Protein AF-A0A936WKY7-F1 (afdb_monomer)

pLDDT: mean 83.03, std 18.51, range [41.06, 98.44]

Sequence (224 aa):
MTEVVVAMAIMAVIVTGFIGGFNLLSKLITATRNKSLATRSARNGLAEFQGMPYHRVYASAIPIAVPHVSPTAYHDPAHYPPIVEHYNNVTFTRYTFVDKLLKNGATDLFQPVAANAPDTGLKRVAQTVVWQDPSGDWRNVGLKGLISNPNRQTNSVQFTGNVVSFLGPPWPIPSWKSSKTPPGRPGATGRGLTQFPRYREPTLFAPVSTGFSPRSSPTKPSIF

Structure (mmCIF, N/CA/C/O backbone):
data_AF-A0A936WKY7-F1
#
_entry.id   AF-A0A936WKY7-F1
#
loop_
_atom_site.group_PDB
_atom_site.id
_atom_site.type_symbol
_atom_site.label_atom_id
_atom_site.label_alt_id
_atom_site.label_comp_id
_atom_site.label_asym_id
_atom_site.label_entity_id
_atom_site.label_seq_id
_atom_site.pdbx_PDB_ins_code
_atom_site.Cartn_x
_atom_site.Cartn_y
_atom_site.Cartn_z
_atom_site.occupancy
_atom_site.B_iso_or_equiv
_atom_site.auth_seq_id
_atom_site.auth_comp_id
_atom_site.auth_asym_id
_atom_site.auth_atom_id
_atom_site.pdbx_PDB_model_num
ATOM 1 N N . MET A 1 1 ? 35.226 10.580 -50.121 1.00 85.06 1 MET A N 1
ATOM 2 C CA . MET A 1 1 ? 34.810 9.294 -49.501 1.00 85.06 1 MET A CA 1
ATOM 3 C C . MET A 1 1 ? 34.804 9.364 -47.974 1.00 85.06 1 MET A C 1
ATOM 5 O O . MET A 1 1 ? 33.857 8.881 -47.372 1.00 85.06 1 MET A O 1
ATOM 9 N N . THR A 1 2 ? 35.806 9.981 -47.337 1.00 96.06 2 THR A N 1
ATOM 10 C CA . THR A 1 2 ? 35.916 10.103 -45.868 1.00 96.06 2 THR A CA 1
ATOM 11 C C . THR A 1 2 ? 34.751 10.851 -45.208 1.00 96.06 2 THR A C 1
ATOM 13 O O . THR A 1 2 ? 34.256 10.407 -44.180 1.00 96.06 2 THR A O 1
ATOM 16 N N . GLU A 1 3 ? 34.254 11.930 -45.811 1.00 94.25 3 GLU A N 1
ATOM 17 C CA . GLU A 1 3 ? 33.169 12.757 -45.248 1.00 94.25 3 GLU A CA 1
ATOM 18 C C . GLU A 1 3 ? 31.856 11.983 -45.063 1.00 94.25 3 GLU A C 1
ATOM 20 O O . GLU A 1 3 ? 31.195 12.115 -44.035 1.00 94.25 3 GLU A O 1
ATOM 25 N N . VAL A 1 4 ? 31.508 11.112 -46.018 1.00 96.31 4 VAL A N 1
ATOM 26 C CA . VAL A 1 4 ? 30.295 10.280 -45.944 1.00 96.31 4 VAL A CA 1
ATOM 27 C C . VAL A 1 4 ? 30.420 9.236 -44.833 1.00 96.31 4 VAL A C 1
ATOM 29 O O . VAL A 1 4 ? 29.463 8.998 -44.099 1.00 96.31 4 VAL A O 1
ATOM 32 N N . VAL A 1 5 ? 31.614 8.662 -44.654 1.00 97.75 5 VAL A N 1
ATOM 33 C CA . VAL A 1 5 ? 31.887 7.696 -43.577 1.00 97.75 5 VAL A CA 1
ATOM 34 C C . VAL A 1 5 ? 31.779 8.368 -42.205 1.00 97.75 5 VAL A C 1
ATOM 36 O O . VAL A 1 5 ? 31.168 7.809 -41.294 1.00 97.75 5 VAL A O 1
ATOM 39 N N . VAL A 1 6 ? 32.299 9.592 -42.064 1.00 97.31 6 VAL A N 1
ATOM 40 C CA . VAL A 1 6 ? 32.184 10.370 -40.819 1.00 97.31 6 VAL A CA 1
ATOM 41 C C . VAL A 1 6 ? 30.724 10.740 -40.532 1.00 97.31 6 VAL A C 1
ATOM 43 O O . VAL A 1 6 ? 30.262 10.568 -39.403 1.00 97.31 6 VAL A O 1
ATOM 46 N N . ALA A 1 7 ? 29.962 11.174 -41.540 1.00 97.44 7 ALA A N 1
ATOM 47 C CA . ALA A 1 7 ? 28.547 11.509 -41.377 1.00 97.44 7 ALA A CA 1
ATOM 48 C C . ALA A 1 7 ? 27.700 10.298 -40.942 1.00 97.44 7 ALA A C 1
ATOM 50 O O . ALA A 1 7 ? 26.877 10.409 -40.030 1.00 97.44 7 ALA A O 1
ATOM 51 N N . MET A 1 8 ? 27.936 9.124 -41.540 1.00 97.44 8 MET A N 1
ATOM 52 C CA . MET A 1 8 ? 27.262 7.882 -41.147 1.00 97.44 8 MET A CA 1
ATOM 53 C C . MET A 1 8 ? 27.579 7.483 -39.701 1.00 97.44 8 MET A C 1
ATOM 55 O O . MET A 1 8 ? 26.671 7.085 -38.969 1.00 97.44 8 MET A O 1
ATOM 59 N N . ALA A 1 9 ? 28.833 7.635 -39.262 1.00 97.69 9 ALA A N 1
ATOM 60 C CA . ALA A 1 9 ? 29.229 7.334 -37.888 1.00 97.69 9 ALA A CA 1
ATOM 61 C C . ALA A 1 9 ? 28.502 8.230 -36.871 1.00 97.69 9 ALA A C 1
ATOM 63 O O . ALA A 1 9 ? 27.974 7.735 -35.875 1.00 97.69 9 ALA A O 1
ATOM 64 N N . ILE A 1 10 ? 28.404 9.535 -37.146 1.00 97.88 10 ILE A N 1
ATOM 65 C CA . ILE A 1 10 ? 27.695 10.485 -36.274 1.00 97.88 10 ILE A CA 1
ATOM 66 C C . ILE A 1 10 ? 26.203 10.134 -36.192 1.00 97.88 10 ILE A C 1
ATOM 68 O O . ILE A 1 10 ? 25.647 10.054 -35.095 1.00 97.88 10 ILE A O 1
ATOM 72 N N . MET A 1 11 ? 25.559 9.858 -37.330 1.00 98.00 11 MET A N 1
ATOM 73 C CA . MET A 1 11 ? 24.144 9.473 -37.358 1.00 98.00 11 MET A CA 1
ATOM 74 C C . MET A 1 11 ? 23.875 8.183 -36.572 1.00 98.00 11 MET A C 1
ATOM 76 O O . MET A 1 11 ? 22.885 8.109 -35.843 1.00 98.00 11 MET A O 1
ATOM 80 N N . ALA A 1 12 ? 24.763 7.188 -36.656 1.00 98.06 12 ALA A N 1
ATOM 81 C CA . ALA A 1 12 ? 24.625 5.940 -35.907 1.00 98.06 12 ALA A CA 1
ATOM 82 C C . ALA A 1 12 ? 24.676 6.161 -34.384 1.00 98.06 12 ALA A C 1
ATOM 84 O O . ALA A 1 12 ? 23.860 5.595 -33.647 1.00 98.06 12 ALA A O 1
ATOM 85 N N . VAL A 1 13 ? 25.580 7.025 -33.905 1.00 97.62 13 VAL A N 1
ATOM 86 C CA . VAL A 1 13 ? 25.660 7.389 -32.479 1.00 97.62 13 VAL A CA 1
ATOM 87 C C . VAL A 1 13 ? 24.379 8.092 -32.028 1.00 97.62 13 VAL A C 1
ATOM 89 O O . VAL A 1 13 ? 23.827 7.751 -30.980 1.00 97.62 13 VAL A O 1
ATOM 92 N N . ILE A 1 14 ? 23.859 9.015 -32.842 1.00 98.25 14 ILE A N 1
ATOM 93 C CA . ILE A 1 14 ? 22.626 9.750 -32.540 1.00 98.25 14 ILE A CA 1
ATOM 94 C C . ILE A 1 14 ? 21.433 8.791 -32.425 1.00 98.25 14 ILE A C 1
ATOM 96 O O . ILE A 1 14 ? 20.735 8.801 -31.409 1.00 98.25 14 ILE A O 1
ATOM 100 N N . VAL A 1 15 ? 21.214 7.925 -33.420 1.00 98.12 15 VAL A N 1
ATOM 101 C CA . VAL A 1 15 ? 20.091 6.968 -33.425 1.00 98.12 15 VAL A CA 1
ATOM 102 C C . VAL A 1 15 ? 20.173 6.011 -32.234 1.00 98.12 15 VAL A C 1
ATOM 104 O O . VAL A 1 15 ? 19.166 5.758 -31.573 1.00 98.12 15 VAL A O 1
ATOM 107 N N . THR A 1 16 ? 21.375 5.537 -31.901 1.00 97.62 16 THR A N 1
ATOM 108 C CA . THR A 1 16 ? 21.589 4.667 -30.734 1.00 97.62 16 THR A CA 1
ATOM 109 C C . THR A 1 16 ? 21.222 5.380 -29.430 1.00 97.62 16 THR A C 1
ATOM 111 O O . THR A 1 16 ? 20.526 4.810 -28.584 1.00 97.62 16 THR A O 1
ATOM 114 N N . GLY A 1 17 ? 21.616 6.650 -29.286 1.00 97.38 17 GLY A N 1
ATOM 115 C CA . GLY A 1 17 ? 21.233 7.485 -28.146 1.00 97.38 17 GLY A CA 1
ATOM 116 C C . GLY A 1 17 ? 19.716 7.652 -28.017 1.00 97.38 17 GLY A C 1
ATOM 117 O O . GLY A 1 17 ? 19.167 7.495 -26.924 1.00 97.38 17 GLY A O 1
ATOM 118 N N . PHE A 1 18 ? 19.018 7.889 -29.133 1.00 97.94 18 PHE A N 1
ATOM 119 C CA . PHE A 1 18 ? 17.557 8.016 -29.150 1.00 97.94 18 PHE A CA 1
ATOM 120 C C . PHE A 1 18 ? 16.837 6.732 -28.724 1.00 97.94 18 PHE A C 1
ATOM 122 O O . PHE A 1 18 ? 15.907 6.798 -27.917 1.00 97.94 18 PHE A O 1
ATOM 129 N N . ILE A 1 19 ? 17.281 5.565 -29.202 1.00 97.50 19 ILE A N 1
ATOM 130 C CA . ILE A 1 19 ? 16.701 4.269 -28.809 1.00 97.50 19 ILE A CA 1
ATOM 131 C C . ILE A 1 19 ? 16.874 4.042 -27.300 1.00 97.50 19 ILE A C 1
ATOM 133 O O . ILE A 1 19 ? 15.928 3.648 -26.611 1.00 97.50 19 ILE A O 1
ATOM 137 N N . GLY A 1 20 ? 18.059 4.347 -26.760 1.00 95.38 20 GLY A N 1
ATOM 138 C CA . GLY A 1 20 ? 18.321 4.277 -25.321 1.00 95.38 20 GLY A CA 1
ATOM 139 C C . GLY A 1 20 ? 17.393 5.186 -24.507 1.00 95.38 20 GLY A C 1
ATOM 140 O O . GLY A 1 20 ? 16.782 4.740 -23.532 1.00 95.38 20 GLY A O 1
ATOM 141 N N . GLY A 1 21 ? 17.226 6.438 -24.943 1.00 96.50 21 GLY A N 1
ATOM 142 C CA . GLY A 1 21 ? 16.333 7.406 -24.302 1.00 96.50 21 GLY A CA 1
ATOM 143 C C . GLY A 1 21 ? 14.866 6.964 -24.299 1.00 96.50 21 GLY A C 1
ATOM 144 O O . GLY A 1 21 ? 14.196 7.042 -23.266 1.00 96.50 21 GLY A O 1
ATOM 145 N N . PHE A 1 22 ? 14.374 6.429 -25.419 1.00 96.19 22 PHE A N 1
ATOM 146 C CA . PHE A 1 22 ? 12.987 5.973 -25.539 1.00 96.19 22 PHE A CA 1
ATOM 147 C C . PHE A 1 22 ? 12.669 4.792 -24.609 1.00 96.19 22 PHE A C 1
ATOM 149 O O . PHE A 1 22 ? 11.597 4.742 -23.994 1.00 96.19 22 PHE A O 1
ATOM 156 N N . ASN A 1 23 ? 13.618 3.869 -24.437 1.00 93.75 23 ASN A N 1
ATOM 157 C CA . ASN A 1 23 ? 13.471 2.737 -23.521 1.00 93.75 23 ASN A CA 1
ATOM 158 C C . ASN A 1 23 ? 13.368 3.188 -22.056 1.00 93.75 23 ASN A C 1
ATOM 160 O O . ASN A 1 23 ? 12.551 2.654 -21.301 1.00 93.75 23 ASN A O 1
ATOM 164 N N . LEU A 1 24 ? 14.156 4.189 -21.646 1.00 93.25 24 LEU A N 1
ATOM 165 C CA . LEU A 1 24 ? 14.071 4.766 -20.299 1.00 93.25 24 LEU A CA 1
ATOM 166 C C . LEU A 1 24 ? 12.733 5.475 -20.075 1.00 93.25 24 LEU A C 1
ATOM 168 O O . LEU A 1 24 ? 12.078 5.238 -19.058 1.00 93.25 24 LEU A O 1
ATOM 172 N N . LEU A 1 25 ? 12.291 6.286 -21.039 1.00 94.88 25 LEU A N 1
ATOM 173 C CA . LEU A 1 25 ? 11.013 6.993 -20.952 1.00 94.88 25 LEU A CA 1
ATOM 174 C C . LEU A 1 25 ? 9.836 6.016 -20.835 1.00 94.88 25 LEU A C 1
ATOM 176 O O . LEU A 1 25 ? 8.967 6.183 -19.980 1.00 94.88 25 LEU A O 1
ATOM 180 N N . SER A 1 26 ? 9.847 4.953 -21.639 1.00 93.00 26 SER A N 1
ATOM 181 C CA . SER A 1 26 ? 8.817 3.911 -21.607 1.00 93.00 26 SER A CA 1
ATOM 182 C C . SER A 1 26 ? 8.734 3.240 -20.231 1.00 93.00 26 SER A C 1
ATOM 184 O O . SER A 1 26 ? 7.646 3.111 -19.663 1.00 93.00 26 SER A O 1
ATOM 186 N N . LYS A 1 27 ? 9.883 2.896 -19.631 1.00 91.69 27 LYS A N 1
ATOM 187 C CA . LYS A 1 27 ? 9.939 2.349 -18.264 1.00 91.69 27 LYS A CA 1
ATOM 188 C C . LYS A 1 27 ? 9.340 3.320 -17.239 1.00 91.69 27 LYS A C 1
ATOM 190 O O . LYS A 1 27 ? 8.508 2.908 -16.433 1.00 91.69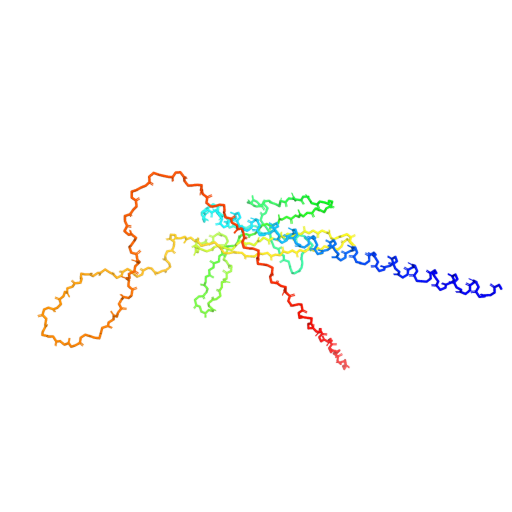 27 LYS A O 1
ATOM 195 N N . LEU A 1 28 ? 9.675 4.609 -17.305 1.00 92.44 28 LEU A N 1
ATOM 196 C CA . LEU A 1 28 ? 9.155 5.624 -16.376 1.00 92.44 28 LEU A CA 1
ATOM 197 C C . LEU A 1 28 ? 7.633 5.814 -16.475 1.00 92.44 28 LEU A C 1
ATOM 199 O O . LEU A 1 28 ? 6.954 5.950 -15.449 1.00 92.44 28 LEU A O 1
ATOM 203 N N . ILE A 1 29 ? 7.082 5.784 -17.692 1.00 94.12 29 ILE A N 1
ATOM 204 C CA . ILE A 1 29 ? 5.634 5.896 -17.917 1.00 94.12 29 ILE A CA 1
ATOM 205 C C . ILE A 1 29 ? 4.912 4.693 -17.298 1.00 94.12 29 ILE A C 1
ATOM 207 O O . ILE A 1 29 ? 3.934 4.869 -16.566 1.00 94.12 29 ILE A O 1
ATOM 211 N N . THR A 1 30 ? 5.411 3.475 -17.534 1.00 93.44 30 THR A N 1
ATOM 212 C CA . THR A 1 30 ? 4.809 2.258 -16.959 1.00 93.44 30 THR A CA 1
ATOM 213 C C . THR A 1 30 ? 4.882 2.241 -15.432 1.00 93.44 30 THR A C 1
ATOM 215 O O . THR A 1 30 ? 3.871 1.969 -14.785 1.00 93.44 30 THR A O 1
ATOM 218 N N . ALA A 1 31 ? 6.014 2.639 -14.843 1.00 93.00 31 ALA A N 1
ATOM 219 C CA . ALA A 1 31 ? 6.176 2.725 -13.392 1.00 93.00 31 ALA A CA 1
ATOM 220 C C . ALA A 1 31 ? 5.179 3.713 -12.756 1.00 93.00 31 ALA A C 1
ATOM 222 O O . ALA A 1 31 ? 4.509 3.398 -11.769 1.00 93.00 31 ALA A O 1
ATOM 223 N N . THR A 1 32 ? 5.016 4.895 -13.358 1.00 95.31 32 THR A N 1
ATOM 224 C CA . THR A 1 32 ? 4.059 5.911 -12.884 1.00 95.31 32 THR A CA 1
ATOM 225 C C . THR A 1 32 ? 2.616 5.415 -12.976 1.00 95.31 32 THR A C 1
ATOM 227 O O . THR A 1 32 ? 1.835 5.580 -12.033 1.00 95.31 32 THR A O 1
ATOM 230 N N . ARG A 1 33 ? 2.262 4.759 -14.088 1.00 95.81 33 ARG A N 1
ATOM 231 C CA . ARG A 1 33 ? 0.936 4.161 -14.284 1.00 95.81 33 ARG A CA 1
ATOM 232 C C . ARG A 1 33 ? 0.651 3.079 -13.242 1.00 95.81 33 ARG A C 1
ATOM 234 O O . ARG A 1 33 ? -0.404 3.126 -12.612 1.00 95.81 33 ARG A O 1
ATOM 241 N N . ASN A 1 34 ? 1.585 2.153 -13.025 1.00 96.38 34 ASN A N 1
ATOM 242 C CA . ASN A 1 34 ? 1.438 1.060 -12.060 1.00 96.38 34 ASN A CA 1
ATOM 243 C C . ASN A 1 34 ? 1.243 1.590 -10.639 1.00 96.38 34 ASN A C 1
ATOM 245 O O . ASN A 1 34 ? 0.329 1.161 -9.940 1.00 96.38 34 ASN A O 1
ATOM 249 N N . LYS A 1 35 ? 2.023 2.601 -10.237 1.00 96.25 35 LYS A N 1
ATOM 250 C CA . LYS A 1 35 ? 1.865 3.259 -8.934 1.00 96.25 35 LYS A CA 1
ATOM 251 C C . LYS A 1 35 ? 0.490 3.915 -8.769 1.00 96.25 35 LYS A C 1
ATOM 253 O O . LYS A 1 35 ? -0.107 3.828 -7.693 1.00 96.25 35 LYS A O 1
ATOM 258 N N . SER A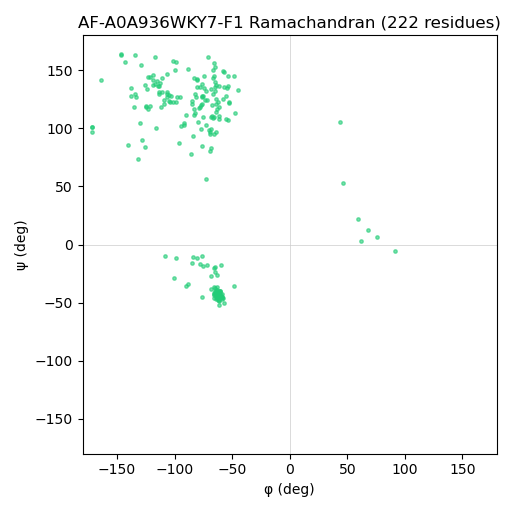 1 36 ? -0.023 4.562 -9.818 1.00 97.25 36 SER A N 1
ATOM 259 C CA . SER A 1 36 ? -1.365 5.160 -9.813 1.00 97.25 36 SER A CA 1
ATOM 260 C C . SER A 1 36 ? -2.458 4.096 -9.650 1.00 97.25 36 SER A C 1
ATOM 262 O O . SER A 1 36 ? -3.339 4.240 -8.798 1.00 97.25 36 SER A O 1
ATOM 264 N N . LEU A 1 37 ? -2.354 2.983 -10.387 1.00 97.25 37 LEU A N 1
ATOM 265 C CA . LEU A 1 37 ? -3.272 1.844 -10.278 1.00 97.25 37 LEU A CA 1
ATOM 266 C C . LEU A 1 37 ? -3.229 1.206 -8.884 1.00 97.25 37 LEU A C 1
ATOM 268 O O . LEU A 1 37 ? -4.278 1.046 -8.263 1.00 97.25 37 LEU A O 1
ATOM 272 N N . ALA A 1 38 ? -2.035 0.935 -8.352 1.00 97.44 38 ALA A N 1
ATOM 273 C CA . ALA A 1 38 ? -1.862 0.386 -7.009 1.00 97.44 38 ALA A CA 1
ATOM 27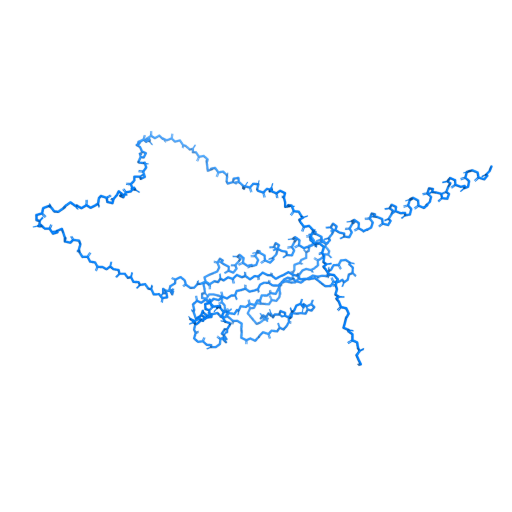4 C C . ALA A 1 38 ? -2.464 1.302 -5.933 1.00 97.44 38 ALA A C 1
ATOM 276 O O . ALA A 1 38 ? -3.162 0.844 -5.030 1.00 97.44 38 ALA A O 1
ATOM 277 N N . THR A 1 39 ? -2.246 2.617 -6.050 1.00 97.81 39 THR A N 1
ATOM 278 C CA . THR A 1 39 ? -2.798 3.603 -5.109 1.00 97.81 39 THR A CA 1
ATOM 279 C C . THR A 1 39 ? -4.322 3.641 -5.178 1.00 97.81 39 THR A C 1
ATOM 281 O O . THR A 1 39 ? -4.983 3.708 -4.142 1.00 97.81 39 THR A O 1
ATOM 284 N N . ARG A 1 40 ? -4.901 3.577 -6.383 1.00 97.50 40 ARG A N 1
ATOM 285 C CA . ARG A 1 40 ? -6.355 3.512 -6.562 1.00 97.50 40 ARG A CA 1
ATOM 286 C C . ARG A 1 40 ? -6.929 2.229 -5.964 1.00 97.50 40 ARG A C 1
ATOM 288 O O . ARG A 1 40 ? -7.907 2.307 -5.231 1.00 97.50 40 ARG A O 1
ATOM 295 N N . SER A 1 41 ? -6.296 1.086 -6.215 1.00 97.31 41 SER A N 1
ATOM 296 C CA . SER A 1 41 ? -6.679 -0.205 -5.631 1.00 97.31 41 SER A CA 1
ATOM 297 C C . SER A 1 41 ? -6.662 -0.158 -4.096 1.00 97.31 41 SER A C 1
ATOM 299 O O . SER A 1 41 ? -7.644 -0.526 -3.451 1.00 97.31 41 SER A O 1
ATOM 301 N N . ALA A 1 42 ? -5.604 0.403 -3.499 1.00 97.88 42 ALA A N 1
ATOM 302 C CA . ALA A 1 42 ? -5.507 0.578 -2.050 1.00 97.88 42 ALA A CA 1
ATOM 303 C C . ALA A 1 42 ? -6.601 1.509 -1.490 1.00 97.88 42 ALA A C 1
ATOM 305 O O . ALA A 1 42 ? -7.179 1.220 -0.443 1.00 97.88 42 ALA A O 1
ATOM 306 N N . ARG A 1 43 ? -6.907 2.619 -2.182 1.00 97.81 43 ARG A N 1
ATOM 307 C CA . ARG A 1 43 ? -7.976 3.555 -1.784 1.00 97.81 43 ARG A CA 1
ATOM 308 C C . ARG A 1 43 ? -9.357 2.922 -1.872 1.00 97.81 43 ARG A C 1
ATOM 310 O O . ARG A 1 43 ? -10.145 3.112 -0.956 1.00 97.81 43 ARG A O 1
ATOM 317 N N . ASN A 1 44 ? -9.632 2.176 -2.939 1.00 97.25 44 ASN A N 1
ATOM 318 C CA . ASN A 1 44 ? -10.903 1.480 -3.115 1.00 97.25 44 ASN A CA 1
ATOM 319 C C . ASN A 1 44 ? -11.119 0.461 -1.995 1.00 97.25 44 ASN A C 1
ATOM 321 O O . ASN A 1 44 ? -12.168 0.485 -1.3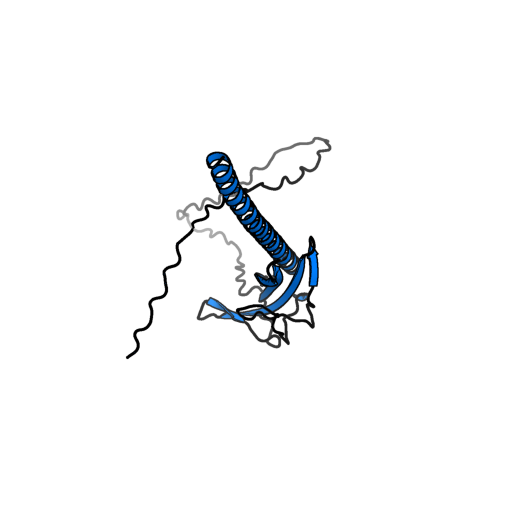62 1.00 97.25 44 ASN A O 1
ATOM 325 N N . GLY A 1 45 ? -10.102 -0.356 -1.694 1.00 96.38 45 GLY A N 1
ATOM 326 C CA . GLY A 1 45 ? -10.164 -1.286 -0.567 1.00 96.38 45 GLY A CA 1
ATOM 327 C C . GLY A 1 45 ? -10.401 -0.554 0.755 1.00 96.38 45 GLY A C 1
ATOM 328 O O . GLY A 1 45 ? -11.271 -0.930 1.528 1.00 96.38 45 GLY A O 1
ATOM 329 N N . LEU A 1 46 ? -9.696 0.554 1.008 1.00 97.38 46 LEU A N 1
ATOM 330 C CA . LEU A 1 46 ? -9.907 1.324 2.234 1.00 97.38 46 LEU A CA 1
ATOM 331 C C . LEU A 1 46 ? -11.319 1.934 2.322 1.00 97.38 46 LEU A C 1
ATOM 333 O O . LEU A 1 46 ? -11.914 1.922 3.397 1.00 97.38 46 LEU A O 1
ATOM 337 N N . ALA A 1 47 ? -11.854 2.444 1.211 1.00 97.75 47 ALA A N 1
ATOM 338 C CA . ALA A 1 47 ? -13.203 3.001 1.138 1.00 97.75 47 ALA A CA 1
ATOM 339 C C . ALA A 1 47 ? -14.279 1.930 1.367 1.00 97.75 47 ALA A C 1
ATOM 341 O O . ALA A 1 47 ? -15.274 2.201 2.035 1.00 97.75 47 ALA A O 1
ATOM 342 N N . GLU A 1 48 ? -14.055 0.709 0.877 1.00 97.31 48 GLU A N 1
ATOM 343 C CA . GLU A 1 48 ? -14.919 -0.441 1.147 1.00 97.31 48 GLU A CA 1
ATOM 344 C C . GLU A 1 48 ? -15.033 -0.684 2.658 1.00 97.31 48 GLU A C 1
ATOM 346 O O . GLU A 1 48 ? -16.134 -0.703 3.202 1.00 97.31 48 GLU A O 1
ATOM 351 N N . PHE A 1 49 ? -13.897 -0.738 3.361 1.00 96.75 49 PHE A N 1
ATOM 352 C CA . PHE A 1 49 ? -13.864 -0.888 4.818 1.00 96.75 49 PHE A CA 1
ATOM 353 C C . PHE A 1 49 ? -14.502 0.286 5.567 1.00 96.75 49 PHE A C 1
ATOM 355 O O . PHE A 1 49 ? -15.152 0.073 6.587 1.00 96.75 49 PHE A O 1
ATOM 362 N N . GLN A 1 50 ? -14.348 1.517 5.074 1.00 95.12 50 GLN A N 1
ATOM 363 C CA . GLN A 1 50 ? -14.994 2.695 5.665 1.00 95.12 50 GLN A CA 1
ATOM 364 C C . GLN A 1 50 ? -16.519 2.697 5.486 1.00 95.12 50 GLN A C 1
ATOM 366 O O . GLN A 1 50 ? -17.221 3.278 6.310 1.00 95.12 50 GLN A O 1
ATOM 371 N N . GLY A 1 51 ? -17.034 2.050 4.437 1.00 95.50 51 GLY A N 1
ATOM 372 C CA . GLY A 1 51 ? -18.469 1.853 4.232 1.00 95.50 51 GLY A CA 1
ATOM 373 C C . GLY A 1 51 ? -19.069 0.735 5.091 1.00 95.50 51 GLY A C 1
ATOM 374 O O . GLY A 1 51 ? -20.289 0.677 5.254 1.00 95.50 51 GLY A O 1
ATOM 375 N N . MET A 1 52 ? -18.242 -0.151 5.655 1.00 96.12 52 MET A N 1
ATOM 376 C CA . MET A 1 52 ? -18.712 -1.239 6.510 1.00 96.12 52 MET A CA 1
ATOM 377 C C . MET A 1 52 ? -18.990 -0.755 7.940 1.00 96.12 52 MET A C 1
ATOM 379 O O . MET A 1 52 ? -18.225 0.030 8.504 1.00 96.12 52 MET A O 1
ATOM 383 N N . PRO A 1 53 ? -20.049 -1.261 8.596 1.00 95.31 53 PRO A N 1
ATOM 384 C CA . PRO A 1 53 ? -20.288 -0.945 9.995 1.00 95.31 53 PRO A CA 1
ATOM 385 C C . PRO A 1 53 ? -19.186 -1.544 10.887 1.00 95.31 53 PRO A C 1
ATOM 387 O O . PRO A 1 53 ? -18.734 -2.669 10.674 1.00 95.31 53 PRO A O 1
ATOM 390 N N . TYR A 1 54 ? -18.807 -0.819 11.945 1.00 95.38 54 TYR A N 1
ATOM 391 C CA . TYR A 1 54 ? -17.679 -1.142 12.838 1.00 95.38 54 TYR A CA 1
ATOM 392 C C . TYR A 1 54 ? -17.634 -2.596 13.349 1.00 95.38 54 TYR A C 1
ATOM 394 O O . TYR A 1 54 ? -16.556 -3.171 13.529 1.00 95.38 54 TYR A O 1
ATOM 402 N N . HIS A 1 55 ? -18.797 -3.197 13.614 1.00 94.44 55 HIS A N 1
ATOM 403 C CA . HIS A 1 55 ? -18.906 -4.554 14.155 1.00 94.44 55 HIS A CA 1
ATOM 404 C C . HIS A 1 55 ? -18.630 -5.654 13.117 1.00 94.44 55 HIS A C 1
ATOM 406 O O . HIS A 1 55 ? -18.335 -6.774 13.515 1.00 94.44 55 HIS A O 1
ATOM 412 N N . ARG A 1 56 ? -18.695 -5.350 11.811 1.00 96.44 56 ARG A N 1
ATOM 413 C CA . ARG A 1 56 ? -18.368 -6.300 10.730 1.00 96.44 56 ARG A CA 1
ATOM 414 C C . ARG A 1 56 ? -16.879 -6.363 10.405 1.00 96.44 56 ARG A C 1
ATOM 416 O O . ARG A 1 56 ? -16.439 -7.303 9.759 1.00 96.44 56 ARG A O 1
ATOM 423 N N . VAL A 1 57 ? -16.106 -5.377 10.852 1.00 96.69 57 VAL A N 1
ATOM 424 C CA . VAL A 1 57 ? -14.657 -5.344 10.645 1.00 96.69 57 VAL A CA 1
ATOM 425 C C . VAL A 1 57 ? -13.978 -6.015 11.838 1.00 96.69 57 VAL A C 1
ATOM 427 O O . VAL A 1 57 ? -13.874 -5.427 12.913 1.00 96.69 57 VAL A O 1
ATOM 430 N N . TYR A 1 58 ? -13.527 -7.255 11.685 1.00 96.50 58 TYR A N 1
ATOM 431 C CA . TYR A 1 58 ? -12.782 -8.000 12.702 1.00 96.50 58 TYR A CA 1
ATOM 432 C C . TYR A 1 58 ? -11.340 -7.508 12.833 1.00 96.50 58 TYR A C 1
ATOM 434 O O . TYR A 1 58 ? -10.726 -7.099 11.850 1.00 96.50 58 TYR A O 1
ATOM 442 N N . ALA A 1 59 ? -10.817 -7.524 14.059 1.00 96.81 59 ALA A N 1
ATOM 443 C CA . ALA A 1 59 ? -9.409 -7.247 14.312 1.00 96.81 59 ALA A CA 1
ATOM 444 C C . ALA A 1 59 ? -8.580 -8.513 14.088 1.00 96.81 59 ALA A C 1
ATOM 446 O O . ALA A 1 59 ? -9.005 -9.612 14.441 1.00 96.81 59 ALA A O 1
ATOM 447 N N . SER A 1 60 ? -7.391 -8.331 13.543 1.00 96.62 60 SER A N 1
ATOM 448 C CA . SER A 1 60 ? -6.490 -9.398 13.152 1.00 96.62 60 SER A CA 1
ATOM 449 C C . SER A 1 60 ? -5.785 -10.012 14.356 1.00 96.62 60 SER A C 1
A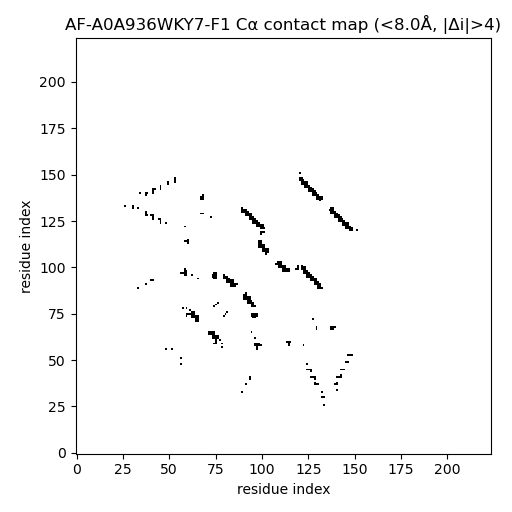TOM 451 O O . SER A 1 60 ? -5.067 -9.324 15.077 1.00 96.62 60 SER A O 1
ATOM 453 N N . ALA A 1 61 ? -5.985 -11.313 14.577 1.00 93.88 61 ALA A N 1
ATOM 454 C CA . ALA A 1 61 ? -5.398 -12.028 15.713 1.00 93.88 61 ALA A CA 1
ATOM 455 C C . ALA A 1 61 ? -4.021 -12.634 15.404 1.00 93.88 61 ALA A C 1
ATOM 457 O O . ALA A 1 61 ? -3.160 -12.657 16.279 1.00 93.88 61 ALA A O 1
ATOM 458 N N . ILE A 1 62 ? -3.812 -13.111 14.171 1.00 94.81 62 ILE A N 1
ATOM 459 C CA . ILE A 1 62 ? -2.594 -13.818 13.753 1.00 94.81 62 ILE A CA 1
ATOM 460 C C . ILE A 1 62 ? -2.010 -13.109 12.518 1.00 94.81 62 ILE A C 1
ATOM 462 O O . ILE A 1 62 ? -2.318 -13.486 11.387 1.00 94.81 62 ILE A O 1
ATOM 466 N N . PRO A 1 63 ? -1.214 -12.040 12.705 1.00 94.81 63 PRO A N 1
ATOM 467 C CA . PRO A 1 63 ? -0.580 -11.336 11.596 1.00 94.81 63 PRO A CA 1
ATOM 468 C C . PRO A 1 63 ? 0.494 -12.193 10.914 1.00 94.81 63 PRO A C 1
ATOM 470 O O . PRO A 1 63 ? 1.374 -12.737 11.577 1.00 94.81 63 PRO A O 1
ATOM 473 N N . ILE A 1 64 ? 0.485 -12.227 9.581 1.00 97.62 64 ILE A N 1
ATOM 474 C CA . ILE A 1 64 ? 1.556 -12.797 8.753 1.00 97.62 64 ILE A CA 1
ATOM 475 C C . ILE A 1 64 ? 2.252 -11.675 7.981 1.00 97.62 64 ILE A C 1
ATOM 477 O O . ILE A 1 64 ? 1.602 -10.755 7.475 1.00 97.62 64 ILE A O 1
ATOM 481 N N . ALA A 1 65 ? 3.580 -11.735 7.885 1.00 98.00 65 ALA A N 1
ATOM 482 C CA . ALA A 1 65 ? 4.363 -10.758 7.136 1.00 98.00 65 ALA A CA 1
ATOM 483 C C . ALA A 1 65 ? 3.984 -10.756 5.644 1.00 98.00 65 ALA A C 1
ATOM 485 O O . ALA A 1 65 ? 3.827 -11.805 5.019 1.00 98.00 65 ALA A O 1
ATOM 486 N N . VAL A 1 66 ? 3.844 -9.563 5.073 1.00 97.31 66 VAL A N 1
ATOM 487 C CA . VAL A 1 66 ? 3.635 -9.370 3.638 1.00 97.31 66 VAL A CA 1
ATOM 488 C C . VAL A 1 66 ? 4.972 -9.593 2.922 1.00 97.31 66 VAL A C 1
ATOM 490 O O . VAL A 1 66 ? 5.972 -8.974 3.304 1.00 97.31 66 VAL A O 1
ATOM 493 N N . PRO A 1 67 ? 5.022 -10.452 1.892 1.00 96.69 67 PRO A N 1
ATOM 494 C CA . PRO A 1 67 ? 6.263 -10.740 1.187 1.00 96.69 67 PRO A CA 1
ATOM 495 C C . PRO A 1 67 ? 6.770 -9.510 0.421 1.00 96.69 67 PRO A C 1
ATOM 497 O O . PRO A 1 67 ? 5.988 -8.684 -0.046 1.00 96.69 67 PRO A O 1
ATOM 500 N N . HIS A 1 68 ? 8.093 -9.407 0.270 1.00 94.75 68 HIS A N 1
ATOM 501 C CA . HIS A 1 68 ? 8.772 -8.381 -0.541 1.00 94.75 68 HIS A CA 1
ATOM 502 C C . HIS A 1 68 ? 8.512 -6.917 -0.131 1.00 94.75 68 HIS A C 1
ATOM 504 O O . HIS A 1 68 ? 8.698 -6.001 -0.932 1.00 94.75 68 HIS A O 1
ATOM 510 N N . VAL A 1 69 ? 8.109 -6.678 1.119 1.00 95.50 69 VAL A N 1
ATOM 511 C CA . VAL A 1 69 ? 7.830 -5.339 1.655 1.00 95.50 69 VAL A CA 1
ATOM 512 C C . VAL A 1 69 ? 8.840 -4.966 2.739 1.00 95.50 69 VAL A C 1
ATOM 514 O O . VAL A 1 69 ? 9.038 -5.712 3.695 1.00 95.50 69 VAL A O 1
ATOM 517 N N . SER A 1 70 ? 9.443 -3.779 2.610 1.00 92.81 70 SER A N 1
ATOM 518 C CA . SER A 1 70 ? 10.337 -3.186 3.611 1.00 92.81 70 SER A CA 1
ATOM 519 C C . SER A 1 70 ? 9.979 -1.707 3.842 1.00 92.81 70 SER A C 1
ATOM 521 O O . SER A 1 70 ? 9.908 -0.960 2.862 1.00 92.81 70 SER A O 1
ATOM 523 N N . PRO A 1 71 ? 9.738 -1.250 5.090 1.00 93.94 71 PRO A N 1
ATOM 524 C CA . PRO A 1 71 ? 9.716 -2.025 6.338 1.00 93.94 71 PRO A CA 1
ATOM 525 C C . PRO A 1 71 ? 8.575 -3.051 6.365 1.00 93.94 71 PRO A C 1
ATOM 527 O O . PRO A 1 71 ? 7.548 -2.835 5.723 1.00 93.94 71 PRO A O 1
ATOM 530 N N . THR A 1 72 ? 8.751 -4.151 7.107 1.00 95.69 72 THR A N 1
ATOM 531 C CA . THR A 1 72 ? 7.806 -5.279 7.138 1.00 95.69 72 THR A CA 1
ATOM 532 C C . THR A 1 72 ? 6.383 -4.815 7.447 1.00 95.69 72 THR A C 1
ATOM 534 O O . THR A 1 72 ? 6.118 -4.218 8.492 1.00 95.69 72 THR A O 1
ATOM 537 N N . ALA A 1 73 ? 5.461 -5.112 6.533 1.00 96.50 73 ALA A N 1
ATOM 538 C CA . ALA A 1 73 ? 4.027 -4.968 6.745 1.00 96.50 73 ALA A CA 1
ATOM 539 C C . ALA A 1 73 ? 3.424 -6.325 7.121 1.00 96.50 73 ALA A C 1
ATOM 541 O O . ALA A 1 73 ? 3.988 -7.366 6.791 1.00 96.50 73 ALA A O 1
ATOM 542 N N . TYR A 1 74 ? 2.272 -6.313 7.784 1.00 97.62 74 TYR A N 1
ATOM 543 C CA . TYR A 1 74 ? 1.540 -7.521 8.164 1.00 97.62 74 TYR A CA 1
ATOM 544 C C . TYR A 1 74 ? 0.176 -7.557 7.483 1.00 97.62 74 TYR A C 1
ATOM 546 O O . TYR A 1 74 ? -0.305 -6.525 7.014 1.00 97.62 74 TYR A O 1
ATOM 554 N N . HIS A 1 75 ? -0.421 -8.742 7.421 1.00 97.75 75 HIS A N 1
ATOM 555 C CA . HIS A 1 75 ? -1.781 -8.984 6.950 1.00 97.75 75 HIS A CA 1
ATOM 556 C C . HIS A 1 75 ? -2.418 -10.144 7.711 1.00 97.75 75 HIS A C 1
ATOM 558 O O . HIS A 1 75 ? -1.717 -10.908 8.373 1.00 97.75 75 HIS A O 1
ATOM 564 N N . ASP A 1 76 ? -3.738 -10.267 7.622 1.00 97.19 76 ASP A N 1
ATOM 565 C CA . ASP A 1 76 ? -4.489 -11.348 8.261 1.00 97.19 76 ASP A CA 1
ATOM 566 C C . ASP A 1 76 ? -5.161 -12.242 7.220 1.00 97.19 76 ASP A C 1
ATOM 568 O O . ASP A 1 76 ? -6.222 -11.883 6.707 1.00 97.19 76 ASP A O 1
ATOM 572 N N . PRO A 1 77 ? -4.579 -13.411 6.916 1.00 96.44 77 PRO A N 1
ATOM 573 C CA . PRO A 1 77 ? -5.133 -14.309 5.911 1.00 96.44 77 PRO A CA 1
ATOM 574 C C . PRO A 1 77 ? -6.423 -15.005 6.361 1.00 96.44 77 PRO A C 1
ATOM 576 O O . PRO A 1 77 ? -7.131 -15.532 5.508 1.00 96.44 77 PRO A O 1
ATOM 579 N N . ALA A 1 78 ? -6.731 -15.042 7.665 1.00 96.19 78 ALA A N 1
ATOM 580 C CA . ALA A 1 78 ? -7.884 -15.777 8.179 1.00 96.19 78 ALA A CA 1
ATOM 581 C C . ALA A 1 78 ? -9.196 -15.030 7.908 1.00 96.19 78 ALA A C 1
ATOM 583 O O . ALA A 1 78 ? -10.166 -15.632 7.456 1.00 96.19 78 ALA A O 1
ATOM 584 N N . HIS A 1 79 ? -9.219 -13.719 8.160 1.00 96.25 79 HIS A N 1
ATOM 585 C CA . HIS A 1 79 ? -10.410 -12.891 7.934 1.00 96.25 79 HIS A CA 1
ATOM 586 C C . HIS A 1 79 ? -10.348 -12.095 6.631 1.00 96.25 79 HIS A C 1
ATOM 588 O O . HIS A 1 79 ? -11.390 -11.796 6.050 1.00 96.25 79 HIS A O 1
ATOM 594 N N . TYR A 1 80 ? -9.144 -11.738 6.173 1.00 97.31 80 TYR A N 1
ATOM 595 C CA . TYR A 1 80 ? -8.943 -10.870 5.015 1.00 97.31 80 TYR A CA 1
ATOM 596 C C . TYR A 1 80 ? -7.904 -11.468 4.060 1.00 97.31 80 TYR A C 1
ATOM 598 O O . TYR A 1 80 ? -6.766 -10.982 3.984 1.00 97.31 80 TYR A O 1
ATOM 606 N N . PRO A 1 81 ? -8.276 -12.533 3.325 1.00 97.44 81 PRO A N 1
ATOM 607 C CA . PRO A 1 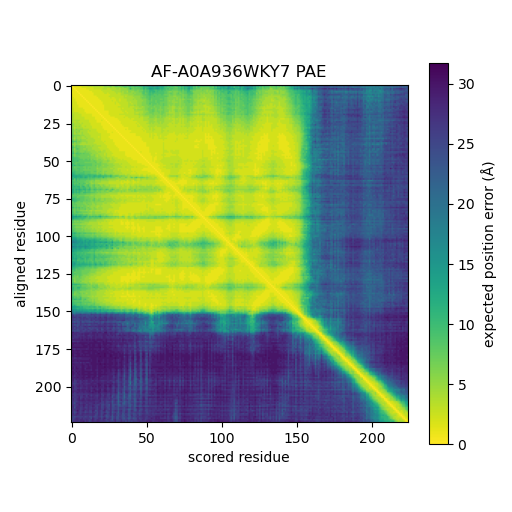81 ? -7.362 -13.187 2.406 1.00 97.44 81 PRO A CA 1
ATOM 608 C C . PRO A 1 81 ? -6.835 -12.196 1.352 1.00 97.44 81 PRO A C 1
ATOM 610 O O . PRO A 1 81 ? -7.540 -11.249 0.983 1.00 97.44 81 PRO A O 1
ATOM 613 N N . PRO A 1 82 ? -5.603 -12.393 0.849 1.00 97.81 82 PRO A N 1
ATOM 614 C CA . PRO A 1 82 ? -5.046 -11.540 -0.193 1.00 97.81 82 PRO A CA 1
ATOM 615 C C . PRO A 1 82 ? -5.932 -11.510 -1.442 1.00 97.81 82 PRO A C 1
ATOM 617 O O . PRO A 1 82 ? -6.376 -12.551 -1.925 1.00 97.81 82 PRO A O 1
ATOM 620 N N . ILE A 1 83 ? -6.151 -10.316 -1.990 1.00 97.94 83 ILE A N 1
ATOM 621 C CA . ILE A 1 83 ? -6.936 -10.124 -3.213 1.00 97.94 83 ILE A CA 1
ATOM 622 C C . ILE A 1 83 ? -5.976 -9.848 -4.363 1.00 97.94 83 ILE A C 1
ATOM 624 O O . ILE A 1 83 ? -5.194 -8.897 -4.309 1.00 97.94 83 ILE A O 1
ATOM 628 N N . VAL A 1 84 ? -6.049 -10.669 -5.407 1.00 97.94 84 VAL A N 1
ATOM 629 C CA . VAL A 1 84 ? -5.224 -10.534 -6.610 1.00 97.94 84 VAL A CA 1
ATOM 630 C C . VAL A 1 84 ? -6.018 -9.807 -7.692 1.00 97.94 84 VAL A C 1
ATOM 632 O O . VAL A 1 84 ? -7.132 -10.198 -8.029 1.00 97.94 84 VAL A O 1
ATOM 635 N N . GLU A 1 85 ? -5.439 -8.744 -8.242 1.00 97.25 85 GLU A N 1
ATOM 636 C CA . GLU A 1 85 ? -6.018 -7.942 -9.315 1.00 97.25 85 GLU A CA 1
ATOM 637 C C . GLU A 1 85 ? -5.047 -7.875 -10.497 1.00 97.25 85 GLU A C 1
ATOM 639 O O . GLU A 1 85 ? -3.859 -7.595 -10.330 1.00 97.25 85 GLU A O 1
ATOM 644 N N . HIS A 1 86 ? -5.551 -8.091 -11.710 1.00 96.62 86 HIS A N 1
ATOM 645 C CA . HIS A 1 86 ? -4.745 -8.049 -12.928 1.00 96.62 86 HIS A CA 1
ATOM 646 C C . HIS A 1 86 ? -5.090 -6.812 -13.758 1.00 96.62 86 HIS A C 1
ATOM 648 O O . HIS A 1 86 ? -6.240 -6.618 -14.149 1.00 96.62 86 HIS A O 1
ATOM 654 N N . TYR A 1 87 ? -4.084 -5.997 -14.079 1.00 93.88 87 TYR A N 1
ATOM 655 C CA . TYR A 1 87 ? -4.238 -4.837 -14.957 1.00 93.88 87 TYR A CA 1
ATOM 656 C C . TYR A 1 87 ? -3.094 -4.770 -15.966 1.00 93.88 87 TYR A C 1
ATOM 658 O O . TYR A 1 87 ? -1.945 -4.576 -15.587 1.00 93.88 87 TYR A O 1
ATOM 666 N N . ASN A 1 88 ? -3.417 -4.850 -17.261 1.00 87.19 88 ASN A N 1
ATOM 667 C CA . ASN A 1 88 ? -2.464 -4.688 -18.372 1.00 87.19 88 ASN A CA 1
ATOM 668 C C . ASN A 1 88 ? -1.155 -5.473 -18.175 1.00 87.19 88 ASN A C 1
ATOM 670 O O . ASN A 1 88 ? -0.073 -4.897 -18.257 1.00 87.19 88 ASN A O 1
ATOM 674 N N . ASN A 1 89 ? -1.271 -6.776 -17.899 1.00 90.62 89 ASN A N 1
ATOM 675 C CA . ASN A 1 89 ? -0.138 -7.684 -17.681 1.00 90.62 89 ASN A CA 1
ATOM 676 C C . ASN A 1 89 ? 0.679 -7.432 -16.395 1.00 90.62 89 ASN A C 1
ATOM 678 O O . ASN A 1 89 ? 1.757 -7.992 -16.230 1.00 90.62 89 ASN A O 1
ATOM 682 N N . VAL A 1 90 ? 0.174 -6.609 -15.475 1.00 95.94 90 VAL A N 1
ATOM 683 C CA . VAL A 1 90 ? 0.738 -6.442 -14.132 1.00 95.94 90 VAL A CA 1
ATOM 684 C C . VAL A 1 90 ? -0.235 -7.027 -13.118 1.00 95.94 90 VAL A C 1
ATOM 686 O O . VAL A 1 90 ? -1.434 -6.736 -13.146 1.00 95.94 90 VAL A O 1
ATOM 689 N N . THR A 1 91 ? 0.293 -7.852 -12.220 1.00 97.69 91 THR A N 1
ATOM 690 C CA . THR A 1 91 ? -0.462 -8.451 -11.119 1.00 97.69 91 THR A CA 1
ATOM 691 C C . THR A 1 91 ? -0.214 -7.648 -9.850 1.00 97.69 91 THR A C 1
ATOM 693 O O . THR A 1 91 ? 0.925 -7.492 -9.411 1.00 97.69 91 THR A O 1
ATOM 696 N N . PHE A 1 92 ? -1.291 -7.144 -9.261 1.00 98.12 92 PHE A N 1
ATOM 697 C CA . PHE A 1 92 ? -1.291 -6.448 -7.983 1.00 98.12 92 PHE A CA 1
ATOM 698 C C . PHE A 1 92 ? -1.900 -7.373 -6.939 1.00 98.12 92 PHE A C 1
ATOM 700 O O . PHE A 1 92 ? -2.978 -7.919 -7.152 1.00 98.12 92 PHE A O 1
ATOM 707 N N . THR A 1 93 ? -1.236 -7.534 -5.799 1.00 98.44 93 THR A N 1
ATOM 708 C CA . THR A 1 93 ? -1.800 -8.266 -4.661 1.00 98.44 93 THR A CA 1
ATOM 709 C C . THR A 1 93 ? -2.062 -7.290 -3.530 1.00 98.44 93 THR A C 1
ATOM 711 O O . THR A 1 93 ? -1.143 -6.629 -3.042 1.00 98.44 93 THR A O 1
ATOM 714 N N . ARG A 1 94 ? -3.329 -7.165 -3.135 1.00 98.12 94 ARG A N 1
ATOM 715 C CA . ARG A 1 94 ? -3.772 -6.335 -2.018 1.00 98.12 94 ARG A CA 1
ATOM 716 C C . ARG A 1 94 ? -3.877 -7.183 -0.759 1.00 98.12 94 ARG A C 1
ATOM 718 O O . ARG A 1 94 ? -4.573 -8.192 -0.726 1.00 98.12 94 ARG A O 1
ATOM 725 N N . TYR A 1 95 ? -3.224 -6.710 0.287 1.00 98.44 95 TYR A N 1
ATOM 726 C CA . TYR A 1 95 ? -3.205 -7.287 1.617 1.00 98.44 95 TYR A CA 1
ATOM 727 C C . TYR A 1 95 ? -3.883 -6.336 2.594 1.00 98.44 95 TYR A C 1
ATOM 729 O O . TYR A 1 95 ? -3.643 -5.126 2.565 1.00 98.44 95 TYR A O 1
ATOM 737 N N . THR A 1 96 ? -4.713 -6.885 3.475 1.00 98.31 96 THR A N 1
ATOM 738 C CA . THR A 1 96 ? -5.427 -6.122 4.499 1.00 98.31 96 THR A CA 1
ATOM 739 C C . THR A 1 96 ? -4.970 -6.538 5.886 1.00 98.31 96 THR A C 1
ATOM 741 O O . THR A 1 96 ? -4.779 -7.719 6.171 1.00 98.31 96 THR A O 1
ATOM 744 N N . PHE A 1 97 ? -4.843 -5.553 6.765 1.00 98.06 97 PHE A N 1
ATOM 745 C CA . PHE A 1 97 ? -4.557 -5.761 8.171 1.00 98.06 97 PHE A CA 1
ATOM 746 C C . PHE A 1 97 ? -5.403 -4.836 9.029 1.00 98.06 97 PHE A C 1
ATOM 748 O O . PHE A 1 97 ? -5.515 -3.646 8.723 1.00 98.06 97 PHE A O 1
ATOM 755 N N . VAL A 1 98 ? -5.998 -5.367 10.096 1.00 98.00 98 VAL A N 1
ATOM 756 C CA . VAL A 1 98 ? -6.860 -4.586 10.981 1.00 98.00 98 VAL A CA 1
ATOM 757 C C . VAL A 1 98 ? -6.380 -4.688 12.420 1.00 98.00 98 VAL A C 1
ATOM 759 O O . VAL A 1 98 ? -6.448 -5.748 13.029 1.00 98.00 98 VAL A O 1
ATOM 762 N N . ASP A 1 99 ? -6.002 -3.556 13.003 1.00 97.19 99 ASP A N 1
ATOM 763 C CA . ASP A 1 99 ? -5.604 -3.464 14.408 1.00 97.19 99 ASP A CA 1
ATOM 764 C C . ASP A 1 99 ? -6.677 -2.786 15.251 1.00 97.19 99 ASP A C 1
ATOM 766 O O . ASP A 1 99 ? -7.301 -1.818 14.807 1.00 97.19 99 ASP A O 1
ATOM 770 N N . LYS A 1 100 ? -6.823 -3.203 16.512 1.00 96.31 100 LYS A N 1
ATOM 771 C CA . LYS A 1 100 ? -7.477 -2.360 17.521 1.00 96.31 100 LYS A CA 1
ATOM 772 C C . LYS A 1 100 ? -6.506 -1.268 17.947 1.00 96.31 100 LYS A C 1
ATOM 774 O O . LYS A 1 100 ? -5.325 -1.534 18.153 1.00 96.31 100 LYS A O 1
ATOM 779 N N . LEU A 1 101 ? -7.001 -0.046 18.098 1.00 95.88 101 LEU A N 1
ATOM 780 C CA . LEU A 1 101 ? -6.212 1.075 18.595 1.00 95.88 101 LEU A CA 1
ATOM 781 C C . LEU A 1 101 ? -6.806 1.617 19.886 1.00 95.88 101 LEU A C 1
ATOM 783 O O . LEU A 1 101 ? -8.020 1.757 20.001 1.00 95.88 101 LEU A O 1
ATOM 787 N N . LEU A 1 102 ? -5.945 1.999 20.819 1.00 94.56 102 LEU A N 1
ATOM 788 C CA . LEU A 1 102 ? -6.309 2.779 21.994 1.00 94.56 102 LEU A CA 1
ATOM 789 C C . LEU A 1 102 ? -5.550 4.101 21.960 1.00 94.56 102 LEU A C 1
ATOM 791 O O . LEU A 1 102 ? -4.361 4.141 21.640 1.00 94.56 102 LEU A O 1
ATOM 795 N N . LYS A 1 103 ? -6.245 5.193 22.279 1.00 91.00 103 LYS A N 1
ATOM 796 C CA . LYS A 1 103 ? -5.604 6.490 22.477 1.00 91.00 103 LYS A CA 1
ATOM 797 C C . LYS A 1 103 ? -4.914 6.484 23.838 1.00 91.00 103 LYS A C 1
ATOM 799 O O . LYS A 1 103 ? -5.571 6.283 24.856 1.00 91.00 103 LYS A O 1
ATOM 804 N N . ASN A 1 104 ? -3.604 6.689 23.858 1.00 90.75 104 ASN A N 1
ATOM 805 C CA . ASN A 1 104 ? -2.859 6.790 25.103 1.00 90.75 104 ASN A CA 1
ATOM 806 C C . ASN A 1 104 ? -3.073 8.188 25.706 1.00 90.75 104 ASN A C 1
ATOM 808 O O . ASN A 1 104 ? -2.713 9.188 25.091 1.00 90.75 104 ASN A O 1
ATOM 812 N N . GLY A 1 105 ? -3.657 8.259 26.906 1.00 88.06 105 GLY A N 1
ATOM 813 C CA . GLY A 1 105 ? -3.988 9.529 27.563 1.00 88.06 105 GLY A CA 1
ATOM 814 C C . GLY A 1 105 ? -2.780 10.389 27.955 1.00 88.06 105 GLY A C 1
ATOM 815 O O . GLY A 1 105 ? -2.941 11.591 28.119 1.00 88.06 105 GLY A O 1
ATOM 816 N N . ALA A 1 106 ? -1.582 9.807 28.075 1.00 91.12 106 ALA A N 1
ATOM 817 C CA . ALA A 1 106 ? -0.368 10.540 28.434 1.00 91.12 106 ALA A CA 1
ATOM 818 C C . ALA A 1 106 ? 0.367 11.126 27.217 1.00 91.12 106 ALA A C 1
ATOM 820 O O . ALA A 1 106 ? 0.976 12.185 27.321 1.00 91.12 106 ALA A O 1
ATOM 821 N N . THR A 1 107 ? 0.335 10.438 26.069 1.00 91.25 107 THR A N 1
ATOM 822 C CA . THR A 1 107 ? 1.088 10.842 24.858 1.00 91.25 107 THR A CA 1
ATOM 823 C C . THR A 1 107 ? 0.209 11.385 23.738 1.00 91.25 107 THR A C 1
ATOM 825 O O . THR A 1 107 ? 0.730 11.881 22.746 1.00 91.25 107 THR A O 1
ATOM 828 N N . ASP A 1 108 ? -1.112 11.258 23.861 1.00 87.88 108 ASP A N 1
ATOM 829 C CA . ASP A 1 108 ? -2.101 11.560 22.820 1.00 87.88 108 ASP A CA 1
ATOM 830 C C . ASP A 1 108 ? -1.977 10.704 21.539 1.00 87.88 108 ASP A C 1
ATOM 832 O O . ASP A 1 108 ? -2.746 10.869 20.593 1.00 87.88 108 ASP A O 1
ATOM 836 N N . LEU A 1 109 ? -1.053 9.736 21.509 1.00 92.75 109 LEU A N 1
ATOM 837 C CA . LEU A 1 109 ? -0.805 8.863 20.362 1.00 92.75 109 LEU A CA 1
ATOM 838 C C . LEU A 1 109 ? -1.696 7.615 20.385 1.00 92.75 109 LEU A C 1
ATOM 840 O O . LEU A 1 109 ? -2.054 7.086 21.440 1.00 92.75 109 LEU A O 1
ATOM 844 N N . PHE A 1 110 ? -2.011 7.095 19.197 1.00 93.81 110 PHE A N 1
ATOM 845 C CA . PHE A 1 110 ? -2.691 5.810 19.058 1.00 93.81 110 PHE A CA 1
ATOM 846 C C . PHE A 1 110 ? -1.706 4.650 19.166 1.00 93.81 110 PHE A C 1
ATOM 848 O O . PHE A 1 110 ? -0.739 4.572 18.407 1.00 93.81 110 PHE A O 1
ATOM 855 N N . GLN A 1 111 ? -1.997 3.712 20.062 1.00 95.38 111 GLN A N 1
ATOM 856 C CA . GLN A 1 111 ? -1.204 2.507 20.264 1.00 95.38 111 GLN A CA 1
ATOM 857 C C . GLN A 1 111 ? -2.012 1.271 19.855 1.00 95.38 111 GLN A C 1
ATOM 859 O O . GLN A 1 111 ? -3.209 1.204 20.156 1.00 95.38 111 GLN A O 1
ATOM 864 N N . PRO A 1 112 ? -1.398 0.312 19.139 1.00 94.94 112 PRO A N 1
ATOM 865 C CA . PRO A 1 112 ? -2.046 -0.953 18.834 1.00 94.94 112 PRO A CA 1
ATOM 866 C C . PRO A 1 112 ? -2.292 -1.737 20.119 1.00 94.94 112 PRO A C 1
ATOM 868 O O . PRO A 1 112 ? -1.451 -1.769 21.015 1.00 94.94 112 PRO A O 1
ATOM 871 N N . VAL A 1 113 ? -3.456 -2.370 20.191 1.00 95.69 113 VAL A N 1
ATOM 872 C CA . VAL A 1 113 ? -3.855 -3.233 21.300 1.00 95.69 113 VAL A CA 1
ATOM 873 C C . VAL A 1 113 ? -4.100 -4.634 20.758 1.00 95.69 113 VAL A C 1
ATOM 875 O O . VAL A 1 113 ? -4.577 -4.796 19.634 1.00 95.69 113 VAL A O 1
ATOM 878 N N . ALA A 1 114 ? -3.778 -5.646 21.562 1.00 94.19 114 ALA A N 1
ATOM 879 C CA . ALA A 1 114 ? -3.988 -7.041 21.209 1.00 94.19 114 ALA A CA 1
ATOM 880 C C . ALA A 1 114 ? -5.445 -7.323 20.790 1.00 94.19 114 ALA A C 1
ATOM 882 O O . ALA A 1 114 ? -6.399 -6.764 21.339 1.00 94.19 114 ALA A O 1
ATOM 883 N N . ALA A 1 115 ? -5.628 -8.226 19.825 1.00 92.38 115 ALA A N 1
ATOM 884 C CA . ALA A 1 115 ? -6.941 -8.531 19.257 1.00 92.38 115 ALA A CA 1
ATOM 885 C C . ALA A 1 115 ? -7.932 -9.130 20.273 1.00 92.38 115 ALA A C 1
ATOM 887 O O . ALA A 1 115 ? -9.142 -8.949 20.126 1.00 92.38 115 ALA A O 1
ATOM 888 N N . ASN A 1 116 ? -7.439 -9.793 21.320 1.00 93.69 116 ASN A N 1
ATOM 889 C CA . ASN A 1 116 ? -8.235 -10.354 22.416 1.00 93.69 116 ASN A CA 1
ATOM 890 C C . ASN A 1 116 ? -8.581 -9.336 23.517 1.00 93.69 116 ASN A C 1
ATOM 892 O O . ASN A 1 116 ? -9.411 -9.633 24.372 1.00 93.69 116 ASN A O 1
ATOM 896 N N . ALA A 1 117 ? -7.981 -8.143 23.507 1.00 94.06 117 ALA A N 1
ATOM 897 C CA . ALA A 1 117 ? -8.296 -7.116 24.490 1.00 94.06 117 ALA A CA 1
ATOM 898 C C . ALA A 1 117 ? -9.747 -6.623 24.336 1.00 94.06 117 ALA A C 1
ATOM 900 O O . ALA A 1 117 ? -10.305 -6.701 23.224 1.00 94.06 117 ALA A O 1
ATOM 901 N N . PRO A 1 118 ? -10.349 -6.071 25.411 1.00 91.44 118 PRO A N 1
ATOM 902 C CA . PRO A 1 118 ? -11.651 -5.423 25.341 1.00 91.44 118 PRO A CA 1
ATOM 903 C C . PRO A 1 118 ? -11.716 -4.442 24.173 1.00 91.44 118 PRO A C 1
ATOM 905 O O . PRO A 1 118 ? -10.720 -3.805 23.820 1.00 91.44 118 PRO A O 1
ATOM 908 N N . ASP A 1 119 ? -12.886 -4.341 23.543 1.00 89.69 119 ASP A N 1
ATOM 909 C CA . ASP A 1 119 ? -13.073 -3.411 22.435 1.00 89.69 119 ASP A CA 1
ATOM 910 C C . ASP A 1 119 ? -12.657 -1.997 22.870 1.00 89.69 119 ASP A C 1
ATOM 912 O O . ASP A 1 119 ? -12.963 -1.564 23.980 1.00 89.69 119 ASP A O 1
ATOM 916 N N . THR A 1 120 ? -11.932 -1.280 22.021 1.00 91.12 120 THR A N 1
ATOM 917 C CA . THR A 1 120 ? -11.492 0.097 22.287 1.00 91.12 120 THR A CA 1
ATOM 918 C C . THR A 1 120 ? -12.409 1.113 21.604 1.00 91.12 120 THR A C 1
ATOM 920 O O . THR A 1 120 ? -12.346 2.302 21.905 1.00 91.12 120 THR A O 1
ATOM 923 N N . GLY A 1 121 ? -13.293 0.654 20.707 1.00 92.50 121 GLY A N 1
ATOM 924 C CA . GLY A 1 121 ? -14.151 1.504 19.877 1.00 92.50 121 GLY A CA 1
ATOM 925 C C . GLY A 1 121 ? -13.427 2.177 18.709 1.00 92.50 121 GLY A C 1
ATOM 926 O O . GLY A 1 121 ? -14.031 3.002 18.024 1.00 92.50 121 GLY A O 1
ATOM 927 N N . LEU A 1 122 ? -12.157 1.833 18.471 1.00 94.56 122 LEU A N 1
ATOM 928 C CA . LEU A 1 122 ? -11.363 2.336 17.360 1.00 94.56 122 LEU A CA 1
ATOM 929 C C . LEU A 1 122 ? -10.545 1.204 16.735 1.00 94.56 122 LEU A C 1
ATOM 931 O O . LEU A 1 122 ? -9.781 0.513 17.412 1.00 94.56 122 LEU A O 1
ATOM 935 N N . LYS A 1 123 ? -10.668 1.055 15.418 1.00 96.69 123 LYS A N 1
ATOM 936 C CA . LYS A 1 123 ? -9.883 0.116 14.616 1.00 96.69 123 LYS A CA 1
ATOM 937 C C . LYS A 1 123 ? -9.116 0.873 13.543 1.00 96.69 123 LYS A C 1
ATOM 939 O O . LYS A 1 123 ? -9.613 1.850 12.986 1.00 96.69 123 LYS A O 1
ATOM 944 N N . ARG A 1 124 ? -7.909 0.414 13.235 1.00 97.44 124 ARG A N 1
ATOM 945 C CA . ARG A 1 124 ? -7.115 0.875 12.097 1.00 97.44 124 ARG A CA 1
ATOM 946 C C . ARG A 1 124 ? -7.116 -0.193 11.032 1.00 97.44 124 ARG A C 1
ATOM 948 O O . ARG A 1 124 ? -6.709 -1.311 11.308 1.00 97.44 124 ARG A O 1
ATOM 955 N N . VAL A 1 125 ? -7.486 0.185 9.819 1.00 97.81 125 VAL A N 1
ATOM 956 C CA . VAL A 1 125 ? -7.354 -0.662 8.637 1.00 97.81 125 VAL A CA 1
ATOM 957 C C . VAL A 1 125 ? -6.127 -0.202 7.867 1.00 97.81 125 VAL A C 1
ATOM 959 O O . VAL A 1 125 ? -6.025 0.967 7.494 1.00 97.81 125 VAL A O 1
ATOM 962 N N . ALA A 1 126 ? -5.182 -1.106 7.652 1.00 97.81 126 ALA A N 1
ATOM 963 C CA . ALA A 1 126 ? -4.018 -0.907 6.810 1.00 97.81 126 ALA A CA 1
ATOM 964 C C . ALA A 1 126 ? -4.169 -1.754 5.541 1.00 97.81 126 ALA A C 1
ATOM 966 O O . ALA A 1 126 ? -4.301 -2.973 5.603 1.00 97.81 126 ALA A O 1
ATOM 967 N N . GLN A 1 127 ? -4.149 -1.088 4.393 1.00 98.12 127 GLN A N 1
ATOM 968 C CA . GLN A 1 127 ? -4.166 -1.694 3.068 1.00 98.12 127 GLN A CA 1
ATOM 969 C C . GLN A 1 127 ? -2.766 -1.595 2.477 1.00 98.12 127 GLN A C 1
ATOM 971 O O . GLN A 1 127 ? -2.236 -0.491 2.355 1.00 98.12 127 GLN A O 1
ATOM 976 N N . THR A 1 128 ? -2.177 -2.723 2.098 1.00 98.31 128 THR A N 1
ATOM 977 C CA . THR A 1 128 ? -0.872 -2.774 1.430 1.00 98.31 128 THR A CA 1
ATOM 978 C C . THR A 1 128 ? -1.036 -3.454 0.085 1.00 98.31 128 THR A C 1
ATOM 980 O O . THR A 1 128 ? -1.435 -4.609 0.027 1.00 98.31 128 THR A O 1
ATOM 983 N N . VAL A 1 129 ? -0.730 -2.756 -1.002 1.00 98.31 129 VAL A N 1
ATOM 984 C CA . VAL A 1 129 ? -0.733 -3.334 -2.350 1.00 98.31 129 VAL A CA 1
ATOM 985 C C . VAL A 1 129 ? 0.705 -3.547 -2.784 1.00 98.31 129 VAL A C 1
ATOM 987 O O . VAL A 1 129 ? 1.504 -2.615 -2.699 1.00 98.31 129 VAL A O 1
ATOM 990 N N . VAL A 1 130 ? 1.021 -4.754 -3.244 1.00 98.31 130 VAL A N 1
ATOM 991 C CA . VAL A 1 130 ? 2.347 -5.164 -3.717 1.00 98.31 130 VAL A CA 1
ATOM 992 C C . VAL A 1 130 ? 2.257 -5.540 -5.192 1.00 98.31 130 VAL A C 1
ATOM 994 O O . VAL A 1 130 ? 1.298 -6.189 -5.611 1.00 98.31 130 VAL A O 1
ATOM 997 N N . TRP A 1 131 ? 3.241 -5.121 -5.983 1.00 97.94 131 TRP A N 1
ATOM 998 C CA . TRP A 1 131 ? 3.372 -5.491 -7.391 1.00 97.94 131 TRP A CA 1
ATOM 999 C C . TRP A 1 131 ? 4.844 -5.586 -7.786 1.00 97.94 131 TRP A C 1
ATOM 1001 O O . TRP A 1 131 ? 5.720 -5.065 -7.092 1.00 97.94 131 TRP A O 1
ATOM 1011 N N . GLN A 1 132 ? 5.107 -6.236 -8.914 1.00 96.75 132 GLN A N 1
ATOM 1012 C CA . GLN A 1 132 ? 6.432 -6.285 -9.519 1.00 96.75 132 GLN A CA 1
ATOM 1013 C C . GLN A 1 132 ? 6.481 -5.320 -10.709 1.00 96.75 132 GLN A C 1
ATOM 1015 O O . GLN A 1 132 ? 5.604 -5.344 -11.576 1.00 96.75 132 GLN A O 1
ATOM 1020 N N . ASP A 1 133 ? 7.475 -4.434 -10.736 1.00 92.81 133 ASP A N 1
ATOM 1021 C CA . ASP A 1 133 ? 7.732 -3.564 -11.883 1.00 92.81 133 ASP A CA 1
ATOM 1022 C C . ASP A 1 133 ? 8.287 -4.379 -13.068 1.00 92.81 133 ASP A C 1
ATOM 1024 O O . ASP A 1 133 ? 8.849 -5.458 -12.872 1.00 92.81 133 ASP A O 1
ATOM 1028 N N . PRO A 1 134 ? 8.229 -3.855 -14.309 1.00 87.50 134 PRO A N 1
ATOM 1029 C CA . PRO A 1 134 ? 8.811 -4.528 -15.476 1.00 87.50 134 PRO A CA 1
ATOM 1030 C C . PRO A 1 134 ? 10.324 -4.789 -15.375 1.00 87.50 134 PRO A C 1
ATOM 1032 O O . PRO A 1 134 ? 10.856 -5.589 -16.138 1.00 87.50 134 PRO A O 1
ATOM 1035 N N . SER A 1 135 ? 11.033 -4.10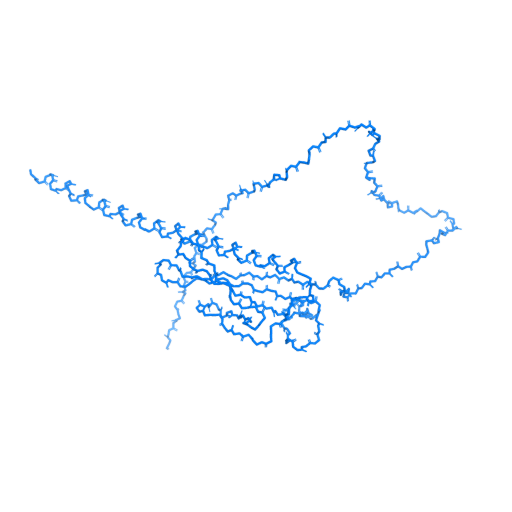6 -14.467 1.00 88.31 135 SER A N 1
ATOM 1036 C CA . SER A 1 135 ? 12.448 -4.365 -14.163 1.00 88.31 135 SER A CA 1
ATOM 1037 C C . SER A 1 135 ? 12.675 -5.609 -13.298 1.00 88.31 135 SER A C 1
ATOM 1039 O O . SER A 1 135 ? 13.820 -6.015 -13.133 1.00 88.31 135 SER A O 1
ATOM 1041 N N . GLY A 1 136 ? 11.614 -6.200 -12.742 1.00 91.19 136 GLY A N 1
ATOM 1042 C CA . GLY A 1 136 ? 11.686 -7.287 -11.766 1.00 91.19 136 GLY A CA 1
ATOM 1043 C C . GLY A 1 136 ? 11.707 -6.814 -10.309 1.00 91.19 136 GLY A C 1
ATOM 1044 O O . GLY A 1 136 ? 11.609 -7.644 -9.405 1.00 91.19 136 GLY A O 1
ATOM 1045 N N . ASP A 1 137 ? 11.781 -5.503 -10.065 1.00 94.75 137 ASP A N 1
ATOM 1046 C CA . ASP A 1 137 ? 11.799 -4.942 -8.714 1.00 94.75 137 ASP A CA 1
ATOM 1047 C C . ASP A 1 137 ? 10.412 -4.989 -8.069 1.00 94.75 137 ASP A C 1
ATOM 1049 O O . ASP A 1 137 ? 9.413 -4.580 -8.664 1.00 94.75 137 ASP A O 1
ATOM 1053 N N . TRP A 1 138 ? 10.353 -5.422 -6.812 1.00 96.81 138 TRP A N 1
ATOM 1054 C CA . TRP A 1 138 ? 9.125 -5.371 -6.026 1.00 96.81 138 TRP A CA 1
ATOM 1055 C C . TRP A 1 138 ? 8.862 -3.961 -5.506 1.00 96.81 138 TRP A C 1
ATOM 1057 O O . TRP A 1 138 ? 9.751 -3.272 -4.997 1.00 96.81 138 TRP A O 1
ATOM 1067 N N . ARG A 1 139 ? 7.608 -3.535 -5.620 1.00 96.94 139 ARG A N 1
ATOM 1068 C CA . ARG A 1 139 ? 7.110 -2.247 -5.149 1.00 96.94 139 ARG A CA 1
ATOM 1069 C C . ARG A 1 139 ? 5.865 -2.449 -4.314 1.00 96.94 139 ARG A C 1
ATOM 1071 O O . ARG A 1 139 ? 5.110 -3.401 -4.498 1.00 96.94 139 ARG A O 1
ATOM 1078 N N . ASN A 1 140 ? 5.627 -1.503 -3.420 1.00 97.75 140 ASN A N 1
ATOM 1079 C CA . ASN A 1 140 ? 4.443 -1.502 -2.591 1.00 97.75 140 ASN A CA 1
ATOM 1080 C C . ASN A 1 140 ? 3.907 -0.091 -2.347 1.00 97.75 140 ASN A C 1
ATOM 1082 O O . ASN A 1 140 ? 4.622 0.909 -2.418 1.00 97.75 140 ASN A O 1
ATOM 1086 N N . VAL A 1 141 ? 2.618 -0.022 -2.031 1.00 97.75 141 VAL A N 1
ATOM 1087 C CA . VAL A 1 141 ? 1.959 1.181 -1.527 1.00 97.75 141 VAL A CA 1
ATOM 1088 C C . VAL A 1 141 ? 1.087 0.796 -0.343 1.00 97.75 141 VAL A C 1
ATOM 1090 O O . VAL A 1 141 ? 0.309 -0.152 -0.414 1.00 97.75 141 VAL A O 1
ATOM 1093 N N . GLY A 1 142 ? 1.251 1.521 0.760 1.00 97.12 142 GLY A N 1
ATOM 1094 C CA . GLY A 1 142 ? 0.494 1.321 1.988 1.00 97.12 142 GLY A CA 1
ATOM 1095 C C . GLY A 1 142 ? -0.400 2.520 2.275 1.00 97.12 142 GLY A C 1
ATOM 1096 O O . GLY A 1 142 ? 0.072 3.656 2.260 1.00 97.12 142 GLY A O 1
ATOM 1097 N N . LEU A 1 143 ? -1.673 2.276 2.573 1.00 97.62 143 LEU A N 1
ATOM 1098 C CA . LEU A 1 143 ? -2.611 3.275 3.081 1.00 97.62 143 LEU A CA 1
ATOM 1099 C C . LEU A 1 143 ? -3.184 2.804 4.410 1.00 97.62 143 LEU A C 1
ATOM 1101 O O . LEU A 1 143 ? -3.406 1.615 4.621 1.00 97.62 143 LEU A O 1
ATOM 1105 N N . LYS A 1 144 ? -3.421 3.746 5.318 1.00 97.69 144 LYS A N 1
ATOM 1106 C CA . LYS A 1 144 ? -4.010 3.477 6.629 1.00 97.69 144 LYS A CA 1
ATOM 1107 C C . LYS A 1 144 ? -5.223 4.374 6.808 1.00 97.69 144 LYS A C 1
ATOM 1109 O O . LYS A 1 144 ? -5.158 5.558 6.491 1.00 97.69 144 LYS A O 1
ATOM 1114 N N . GLY A 1 145 ? -6.301 3.818 7.336 1.00 96.75 145 GLY A N 1
ATOM 1115 C CA . GLY A 1 145 ? -7.488 4.560 7.743 1.00 96.75 145 GLY A CA 1
ATOM 1116 C C . GLY A 1 145 ? -7.970 4.108 9.112 1.00 96.75 145 GLY A C 1
ATOM 1117 O O . GLY A 1 145 ? -7.579 3.050 9.608 1.00 96.75 145 GLY A O 1
ATOM 1118 N N . LEU A 1 146 ? -8.805 4.936 9.728 1.00 96.38 146 LEU A N 1
ATOM 1119 C CA . LEU A 1 146 ? -9.422 4.665 11.019 1.00 96.38 146 LEU A CA 1
ATOM 1120 C C . LEU A 1 146 ? -10.918 4.429 10.836 1.00 96.38 146 LEU A C 1
ATOM 1122 O O . LEU A 1 146 ? -11.557 5.096 10.024 1.00 96.38 146 LEU A O 1
ATOM 1126 N N . ILE A 1 147 ? -11.456 3.500 11.617 1.00 95.75 147 ILE A N 1
ATOM 1127 C CA . ILE A 1 147 ? -12.885 3.226 11.731 1.00 95.75 147 ILE A CA 1
ATOM 1128 C C . ILE A 1 147 ? -13.238 3.337 13.208 1.00 95.75 147 ILE A C 1
ATOM 1130 O O . ILE A 1 147 ? -12.702 2.602 14.043 1.00 95.75 147 ILE A O 1
ATOM 1134 N N . SER A 1 148 ? -14.126 4.269 13.532 1.00 93.50 148 SER A N 1
ATOM 1135 C CA . SER A 1 148 ? -14.637 4.475 14.883 1.00 93.50 148 SER A CA 1
ATOM 1136 C C . SER A 1 148 ? -16.010 3.832 15.048 1.00 93.50 148 SER A C 1
ATOM 1138 O O . SER A 1 148 ? -16.790 3.711 14.102 1.00 93.50 148 SER A O 1
ATOM 1140 N N . ASN A 1 149 ? -16.313 3.409 16.271 1.00 90.75 149 ASN A N 1
ATOM 1141 C CA . ASN A 1 149 ? -17.657 2.998 16.639 1.00 90.75 149 ASN A CA 1
ATOM 1142 C C . ASN A 1 149 ? -18.493 4.249 16.981 1.00 90.75 149 ASN A C 1
ATOM 1144 O O . ASN A 1 149 ? -18.211 4.875 18.003 1.00 90.75 149 ASN A O 1
ATOM 1148 N N . PRO A 1 150 ? -19.529 4.610 16.197 1.00 83.56 150 PRO A N 1
ATOM 1149 C CA . PRO A 1 150 ? -20.333 5.807 16.460 1.00 83.56 150 PRO A CA 1
ATOM 1150 C C . PRO A 1 150 ? -21.117 5.727 17.777 1.00 83.56 150 PRO A C 1
ATOM 1152 O O . PRO A 1 150 ? -21.427 6.756 18.371 1.00 83.56 150 PRO A O 1
ATOM 1155 N N . ASN A 1 151 ? -21.398 4.514 18.266 1.00 81.44 151 ASN A N 1
ATOM 1156 C CA . ASN A 1 151 ? -22.121 4.304 19.520 1.00 81.44 151 ASN A CA 1
ATOM 1157 C C . ASN A 1 151 ? -21.213 4.443 20.751 1.00 81.44 151 ASN A C 1
ATOM 1159 O O . ASN A 1 151 ? -21.711 4.516 21.872 1.00 81.44 151 ASN A O 1
ATOM 1163 N N . ARG A 1 152 ? -19.884 4.494 20.573 1.00 71.56 152 ARG A N 1
ATOM 1164 C CA . ARG A 1 152 ? -18.970 4.871 21.654 1.00 71.56 152 ARG A CA 1
ATOM 1165 C C . ARG A 1 152 ? -18.879 6.383 21.735 1.00 71.56 152 ARG A C 1
ATOM 1167 O O . ARG A 1 152 ? -18.044 7.009 21.088 1.00 71.56 152 ARG A O 1
ATOM 1174 N N . GLN A 1 153 ? -19.706 6.964 22.589 1.00 60.38 153 GLN A N 1
ATOM 1175 C CA . GLN A 1 153 ? -19.469 8.317 23.064 1.00 60.38 153 GLN A CA 1
ATOM 1176 C C . GLN A 1 153 ? -18.414 8.242 24.170 1.00 60.38 153 GLN A C 1
ATOM 1178 O O . GLN A 1 153 ? -18.686 7.770 25.267 1.00 60.38 153 GLN A O 1
ATOM 1183 N N . THR A 1 154 ? -17.180 8.648 23.859 1.00 56.28 154 THR A N 1
ATOM 1184 C CA . THR A 1 154 ? -16.049 8.558 24.801 1.00 56.28 154 THR A CA 1
ATOM 1185 C C . THR A 1 154 ? -16.231 9.457 26.026 1.00 56.28 154 THR A C 1
ATOM 1187 O O . THR A 1 154 ? -15.584 9.196 27.025 1.00 56.28 154 THR A O 1
ATOM 1190 N N . ASN A 1 155 ? -17.100 10.474 25.952 1.00 54.50 155 ASN A N 1
ATOM 1191 C CA . ASN A 1 155 ? -17.648 11.261 27.063 1.00 54.50 155 ASN A CA 1
ATOM 1192 C C . ASN A 1 155 ? -18.748 12.177 26.501 1.00 54.50 155 ASN A C 1
ATOM 1194 O O . ASN A 1 155 ? -18.449 13.237 25.951 1.00 54.50 155 ASN A O 1
ATOM 1198 N N . SER A 1 156 ? -20.016 11.780 26.590 1.00 47.91 156 SER A N 1
ATOM 1199 C CA . SER A 1 156 ? -21.129 12.684 26.288 1.00 47.91 156 SER A CA 1
ATOM 1200 C C . SER A 1 156 ? -21.556 13.414 27.548 1.00 47.91 156 SER A C 1
ATOM 1202 O O . SER A 1 156 ? -22.117 12.811 28.462 1.00 47.91 156 SER A O 1
ATOM 1204 N N . VAL A 1 157 ? -21.318 14.720 27.591 1.00 54.72 157 VAL A N 1
ATOM 1205 C CA . VAL A 1 157 ? -21.925 15.582 28.603 1.00 54.72 157 VAL A CA 1
ATOM 1206 C C . VAL A 1 157 ? -23.184 16.174 27.987 1.00 54.72 157 VAL A C 1
ATOM 1208 O O . VAL A 1 157 ? -23.115 17.073 27.151 1.00 54.72 157 VAL A O 1
ATOM 1211 N N . GLN A 1 158 ? -24.341 15.629 28.355 1.00 61.09 158 GLN A N 1
ATOM 1212 C CA . GLN A 1 158 ? -25.630 16.209 28.001 1.00 61.09 158 GLN A CA 1
ATOM 1213 C C . GLN A 1 158 ? -26.056 17.144 29.134 1.00 61.09 158 GLN A C 1
ATOM 1215 O O . GLN A 1 158 ? -26.472 16.696 30.200 1.00 61.09 158 GLN A O 1
ATOM 1220 N N . PHE A 1 159 ? -25.944 18.453 28.913 1.00 58.78 159 PHE A N 1
ATOM 1221 C CA . PHE A 1 159 ? -26.534 19.432 29.821 1.00 58.78 159 PHE A CA 1
ATOM 1222 C C . PHE A 1 159 ? -28.046 19.451 29.587 1.00 58.78 159 PHE A C 1
ATOM 1224 O O . PHE A 1 159 ? -28.513 19.884 28.533 1.00 58.78 159 PHE A O 1
ATOM 1231 N N . THR A 1 160 ? -28.807 18.945 30.554 1.00 70.56 160 THR A N 1
ATOM 1232 C CA . THR A 1 160 ? -30.265 19.093 30.595 1.00 70.56 160 THR A CA 1
ATOM 1233 C C . THR A 1 160 ? -30.606 20.105 31.679 1.00 70.56 160 THR A C 1
ATOM 1235 O O . THR A 1 160 ? -30.087 20.046 32.791 1.00 70.56 160 THR A O 1
ATOM 1238 N N . GLY A 1 161 ? -31.429 21.089 31.339 1.00 72.12 161 GLY A N 1
ATOM 1239 C CA . GLY A 1 161 ? -31.847 22.128 32.266 1.00 72.12 161 GLY A CA 1
ATOM 1240 C C . GLY A 1 161 ? -33.064 22.848 31.715 1.00 72.12 161 GLY A C 1
ATOM 1241 O O . GLY A 1 161 ? -33.162 23.080 30.510 1.00 72.12 161 GLY A O 1
ATOM 1242 N N . ASN A 1 162 ? -34.000 23.189 32.596 1.00 73.38 162 ASN A N 1
ATOM 1243 C CA . ASN A 1 162 ? -35.096 24.074 32.236 1.00 73.38 162 ASN A CA 1
ATOM 1244 C C . ASN A 1 162 ? -34.555 25.502 32.179 1.00 73.38 162 ASN A C 1
ATOM 1246 O O . ASN A 1 162 ? -33.950 25.979 33.140 1.00 73.38 162 ASN A O 1
ATOM 1250 N N . VAL A 1 163 ? -34.783 26.192 31.060 1.00 68.31 163 VAL A N 1
ATOM 1251 C CA . VAL A 1 163 ? -34.542 27.634 30.975 1.00 68.31 163 VAL A CA 1
ATOM 1252 C C . VAL A 1 163 ? -35.594 28.311 31.844 1.00 68.31 163 VAL A C 1
ATOM 1254 O O . VAL A 1 163 ? -36.721 28.537 31.411 1.00 68.31 163 VAL A O 1
ATOM 1257 N N . VAL A 1 164 ? -35.243 28.602 33.093 1.00 69.88 164 VAL A N 1
ATOM 1258 C CA . VAL A 1 164 ? -36.034 29.506 33.924 1.00 69.88 164 VAL A CA 1
ATOM 1259 C C . VAL A 1 164 ? -35.609 30.926 33.573 1.00 69.88 164 VAL A C 1
ATOM 1261 O O . VAL A 1 164 ? -34.476 31.334 33.819 1.00 69.88 164 VAL A O 1
ATOM 1264 N N . SER A 1 165 ? -36.497 31.688 32.937 1.00 65.94 165 SER A N 1
ATOM 1265 C CA . SER A 1 165 ? -36.311 33.132 32.840 1.00 65.94 165 SER A CA 1
ATOM 1266 C C . SER A 1 165 ? -36.380 33.696 34.256 1.00 65.94 165 SER A C 1
ATOM 1268 O O . SER A 1 165 ? -37.425 33.621 34.905 1.00 65.94 165 SER A O 1
ATOM 1270 N N . PHE A 1 166 ? -35.269 34.230 34.755 1.00 57.81 166 PHE A N 1
ATOM 1271 C CA . PHE A 1 166 ? -35.256 34.947 36.022 1.00 57.81 166 PHE A CA 1
ATOM 1272 C C . PHE A 1 166 ? -36.065 36.240 35.845 1.00 57.81 166 PHE A C 1
ATOM 1274 O O . PHE A 1 166 ? -35.642 37.140 35.123 1.00 57.81 166 PHE A O 1
ATOM 1281 N N . LEU A 1 167 ? -37.234 36.329 36.486 1.00 56.62 167 LEU A N 1
ATOM 1282 C CA . LEU A 1 167 ? -38.000 37.572 36.653 1.00 56.62 167 LEU A CA 1
ATOM 1283 C C . LEU A 1 167 ? -37.302 38.478 37.687 1.00 56.62 167 LEU A C 1
ATOM 1285 O O . LEU A 1 167 ? -37.868 38.824 38.718 1.00 56.62 167 LEU A O 1
ATOM 1289 N N . GLY A 1 168 ? -36.034 38.809 37.446 1.00 63.19 168 GLY A N 1
ATOM 1290 C CA . GLY A 1 168 ? -35.289 39.802 38.215 1.00 63.19 168 GLY A CA 1
ATOM 1291 C C . GLY A 1 168 ? -35.202 41.132 37.472 1.00 63.19 168 GLY A C 1
ATOM 1292 O O . GLY A 1 168 ? -35.345 41.150 36.247 1.00 63.19 168 GLY A O 1
ATOM 1293 N N . PRO A 1 169 ? -34.961 42.247 38.187 1.00 62.84 169 PRO A N 1
ATOM 1294 C CA . PRO A 1 169 ? -34.882 43.572 37.583 1.00 62.84 169 PRO 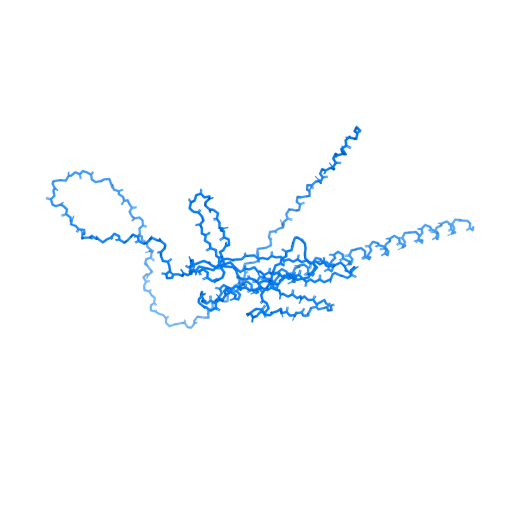A CA 1
ATOM 1295 C C . PRO A 1 169 ? -33.806 43.624 36.482 1.00 62.84 169 PRO A C 1
ATOM 1297 O O . PRO A 1 169 ? -32.806 42.903 36.564 1.00 62.84 169 PRO A O 1
ATOM 1300 N N . PRO A 1 170 ? -34.011 44.450 35.439 1.00 59.47 170 PRO A N 1
ATOM 1301 C CA . PRO A 1 170 ? -33.255 44.380 34.197 1.00 59.47 170 PRO A CA 1
ATOM 1302 C C . PRO A 1 170 ? -31.808 44.830 34.409 1.00 59.47 170 PRO A C 1
ATOM 1304 O O . PRO A 1 170 ? -31.500 46.019 34.391 1.00 59.47 170 PRO A O 1
ATOM 1307 N N . TRP A 1 171 ? -30.901 43.871 34.564 1.00 62.47 171 TRP A N 1
ATOM 1308 C CA . TRP A 1 171 ? -29.488 44.106 34.295 1.00 62.47 171 TRP A CA 1
ATOM 1309 C C . TRP A 1 171 ? -29.249 44.012 32.781 1.00 62.47 171 TRP A C 1
ATOM 1311 O O . TRP A 1 171 ? -29.863 43.169 32.119 1.00 62.47 171 TRP A O 1
ATOM 1321 N N . PRO A 1 172 ? -28.379 44.854 32.200 1.00 58.88 172 PRO A N 1
ATOM 1322 C CA . PRO A 1 172 ? -28.102 44.828 30.771 1.00 58.88 172 PRO A CA 1
ATOM 1323 C C . PRO A 1 172 ? -27.409 43.510 30.403 1.00 58.88 172 PRO A C 1
ATOM 1325 O O . PRO A 1 172 ? -26.258 43.267 30.759 1.00 58.88 172 PRO A O 1
ATOM 1328 N N . ILE A 1 173 ? -28.124 42.644 29.687 1.00 62.22 173 ILE A N 1
ATOM 1329 C CA . ILE A 1 173 ? -27.583 41.394 29.151 1.00 62.22 173 ILE A CA 1
ATOM 1330 C C . ILE A 1 173 ? -26.721 41.746 27.926 1.00 62.22 173 ILE A C 1
ATOM 1332 O O . ILE A 1 173 ? -27.221 42.417 27.017 1.00 62.22 173 ILE A O 1
ATOM 1336 N N . PRO A 1 174 ? -25.456 41.293 27.835 1.00 55.22 174 PRO A N 1
ATOM 1337 C CA . PRO A 1 174 ? -24.685 41.428 26.610 1.00 55.22 174 PRO A CA 1
ATOM 1338 C C . PRO A 1 174 ? -25.388 40.652 25.493 1.00 55.22 174 PRO A C 1
ATOM 1340 O O . PRO A 1 174 ? -25.569 39.436 25.575 1.00 55.22 174 PRO A O 1
ATOM 1343 N N . SER A 1 175 ? -25.810 41.368 24.449 1.00 60.47 175 SER A N 1
ATOM 1344 C CA . SER A 1 175 ? -26.528 40.798 23.313 1.00 60.47 175 SER A CA 1
ATOM 1345 C C . SER A 1 175 ? -25.640 39.804 22.559 1.00 60.47 175 SER A C 1
ATOM 1347 O O . SER A 1 175 ? -24.850 40.183 21.691 1.00 60.47 175 SER A O 1
ATOM 1349 N N . TRP A 1 176 ? -25.786 38.516 22.850 1.00 54.66 176 TRP A N 1
ATOM 1350 C CA . TRP A 1 176 ? -25.302 37.468 21.963 1.00 54.66 176 TRP A CA 1
ATOM 1351 C C . TRP A 1 176 ? -26.217 37.423 20.741 1.00 54.66 176 TRP A C 1
ATOM 1353 O O . TRP A 1 176 ? -27.337 36.917 20.795 1.00 54.66 176 TRP A O 1
ATOM 1363 N N . LYS A 1 177 ? -25.754 37.986 19.621 1.00 48.09 177 LYS A N 1
ATOM 1364 C CA . LYS A 1 177 ? -26.448 37.852 18.338 1.00 48.09 177 LYS A CA 1
ATOM 1365 C C . LYS A 1 177 ? -26.328 36.404 17.868 1.00 48.09 177 LYS A C 1
ATOM 1367 O O . LYS A 1 177 ? -25.337 36.026 17.249 1.00 48.09 177 LYS A O 1
ATOM 1372 N N . SER A 1 178 ? -27.349 35.590 18.129 1.00 53.88 178 SER A N 1
ATOM 1373 C CA . SER A 1 178 ? -27.505 34.320 17.429 1.00 53.88 178 SER A CA 1
ATOM 1374 C C . SER A 1 178 ? -27.855 34.619 15.970 1.00 53.88 178 SER A C 1
ATOM 1376 O O . SER A 1 178 ? -29.004 34.907 15.635 1.00 53.88 178 SER A O 1
ATOM 1378 N N . SER A 1 179 ? -26.863 34.564 15.086 1.00 53.16 179 SER A N 1
ATOM 1379 C CA . SER A 1 179 ? -27.087 34.505 13.643 1.00 53.16 179 SER A CA 1
ATOM 1380 C C . SER A 1 179 ? -27.704 33.145 13.300 1.00 53.16 179 SER A C 1
ATOM 1382 O O . SER A 1 179 ? -27.008 32.201 12.928 1.00 53.16 179 SER A O 1
ATOM 1384 N N . LYS A 1 180 ? -29.024 33.031 13.450 1.00 53.41 180 LYS A N 1
ATOM 1385 C CA . LYS A 1 180 ? -29.822 31.983 12.818 1.00 53.41 180 LYS A CA 1
ATOM 1386 C C . LYS A 1 180 ? -30.983 32.625 12.077 1.00 53.41 180 LYS A C 1
ATOM 1388 O O . LYS A 1 180 ? -32.083 32.738 12.602 1.00 53.41 180 LYS A O 1
ATOM 1393 N N . THR A 1 181 ? -30.727 32.940 10.817 1.00 54.22 181 THR A N 1
ATOM 1394 C CA . THR A 1 181 ? -31.773 32.940 9.799 1.00 54.22 181 THR A CA 1
ATOM 1395 C C . THR A 1 181 ? -31.245 32.122 8.626 1.00 54.22 181 THR A C 1
ATOM 1397 O O . THR A 1 181 ? -30.377 32.601 7.898 1.00 54.22 181 THR A O 1
ATOM 1400 N N . PRO A 1 182 ? -31.707 30.878 8.415 1.00 61.75 182 PRO A N 1
ATOM 1401 C CA . PRO A 1 182 ? -31.738 30.354 7.061 1.00 61.75 182 PRO A CA 1
ATOM 1402 C C . PRO A 1 182 ? -32.774 31.196 6.299 1.00 61.75 182 PRO A C 1
ATOM 1404 O O . PRO A 1 182 ? -33.883 31.369 6.813 1.00 61.75 182 PRO A O 1
ATOM 1407 N N . PRO A 1 183 ? -32.468 31.757 5.119 1.00 58.69 183 PRO A N 1
ATOM 1408 C CA . PRO A 1 183 ? -33.481 32.447 4.338 1.00 58.69 183 PRO A CA 1
ATOM 1409 C C . PRO A 1 183 ? -34.586 31.453 3.960 1.00 58.69 183 PRO A C 1
ATOM 1411 O O . PRO A 1 183 ? -34.377 30.522 3.181 1.00 58.69 183 PRO A O 1
ATOM 1414 N N . GLY A 1 184 ? -35.764 31.647 4.553 1.00 51.84 184 GLY A N 1
ATOM 1415 C CA . GLY A 1 184 ? -36.995 30.989 4.146 1.00 51.84 184 GLY A CA 1
ATOM 1416 C C . GLY A 1 184 ? -37.337 31.408 2.722 1.00 51.84 184 GLY A C 1
ATOM 1417 O O . GLY A 1 184 ? -37.461 32.595 2.425 1.00 51.84 184 GLY A O 1
ATOM 1418 N N . ARG A 1 185 ? -37.462 30.422 1.835 1.00 49.41 185 ARG A N 1
ATOM 1419 C CA . ARG A 1 185 ? -37.925 30.597 0.459 1.00 49.41 185 ARG A CA 1
ATOM 1420 C C . ARG A 1 185 ? -39.461 30.611 0.475 1.00 49.41 185 ARG A C 1
ATOM 1422 O O . ARG A 1 185 ? -40.043 29.594 0.854 1.00 49.41 185 ARG A O 1
ATOM 1429 N N . PRO A 1 186 ? -40.133 31.709 0.092 1.00 53.66 186 PRO A N 1
ATOM 1430 C CA . PRO A 1 186 ? -41.584 31.731 -0.001 1.00 53.66 186 PRO A CA 1
ATOM 1431 C C . PRO A 1 186 ? -42.046 31.090 -1.317 1.00 53.66 186 PRO A C 1
ATOM 1433 O O . PRO A 1 186 ? -41.480 31.368 -2.370 1.00 53.66 186 PRO A O 1
ATOM 1436 N N . GLY A 1 187 ? -43.071 30.239 -1.218 1.00 57.62 187 GLY A N 1
ATOM 1437 C CA . GLY A 1 187 ? -44.065 29.917 -2.251 1.00 57.62 187 GLY A CA 1
ATOM 1438 C C . GLY A 1 187 ? -43.592 29.677 -3.690 1.00 57.62 187 GLY A C 1
ATOM 1439 O O . GLY A 1 187 ? -43.395 30.615 -4.451 1.00 57.62 187 GLY A O 1
ATOM 1440 N N . ALA A 1 188 ? -43.581 28.414 -4.118 1.00 47.75 188 ALA A N 1
ATOM 1441 C CA . ALA A 1 188 ? -43.720 28.072 -5.532 1.00 47.75 188 ALA A CA 1
ATOM 1442 C C . ALA A 1 188 ? -44.606 26.829 -5.682 1.00 47.75 188 ALA A C 1
ATOM 1444 O O . ALA A 1 188 ? -44.141 25.693 -5.749 1.00 47.75 188 ALA A O 1
ATOM 1445 N N . THR A 1 189 ? -45.914 27.065 -5.718 1.00 56.66 189 THR A N 1
ATOM 1446 C CA . THR A 1 189 ? -46.881 26.215 -6.410 1.00 56.66 189 THR A CA 1
ATOM 1447 C C . THR A 1 189 ? -46.513 26.207 -7.893 1.00 56.66 189 THR A C 1
ATOM 1449 O O . THR A 1 189 ? -46.678 27.203 -8.589 1.00 56.66 189 THR A O 1
ATOM 1452 N N . GLY A 1 190 ? -45.983 25.090 -8.387 1.00 46.28 190 GLY A N 1
ATOM 1453 C CA . GLY A 1 190 ? -45.639 24.947 -9.797 1.00 46.28 190 GLY A CA 1
ATOM 1454 C C . GLY A 1 190 ? -45.251 23.518 -10.138 1.00 46.28 190 GLY A C 1
ATOM 1455 O O . GLY A 1 190 ? -44.135 23.087 -9.864 1.00 46.28 190 GLY A O 1
ATOM 1456 N N . ARG A 1 191 ? -46.186 22.781 -10.747 1.00 53.06 191 ARG A N 1
ATOM 1457 C CA . ARG A 1 191 ? -45.910 21.541 -11.482 1.00 53.06 191 ARG A CA 1
ATOM 1458 C C . ARG A 1 191 ? -44.811 21.812 -12.513 1.00 53.06 191 ARG A C 1
ATOM 1460 O O . ARG A 1 191 ? -44.991 22.646 -13.392 1.00 53.06 191 ARG A O 1
ATOM 1467 N N . GLY A 1 192 ? -43.719 21.062 -12.435 1.00 43.69 192 GLY A N 1
ATOM 1468 C CA . GLY A 1 192 ? -42.651 21.084 -13.427 1.00 43.69 192 GLY A CA 1
ATOM 1469 C C . GLY A 1 192 ? -41.652 19.973 -13.144 1.00 43.69 192 GLY A C 1
ATOM 1470 O O . GLY A 1 192 ? -40.826 20.093 -12.242 1.00 43.69 192 GLY A O 1
ATOM 1471 N N . LEU A 1 193 ? -41.758 18.880 -13.903 1.00 57.97 193 LEU A N 1
ATOM 1472 C CA . LEU A 1 193 ? -40.751 17.825 -13.990 1.00 57.97 193 LEU A CA 1
ATOM 1473 C C . LEU A 1 193 ? -39.379 18.475 -14.200 1.00 57.97 193 LEU A C 1
ATOM 1475 O O . LEU A 1 193 ? -39.139 19.086 -15.239 1.00 57.97 193 LEU A O 1
ATOM 1479 N N . THR A 1 194 ? -38.488 18.368 -13.220 1.00 44.47 194 THR A N 1
ATOM 1480 C CA . THR A 1 194 ? -37.118 18.864 -13.340 1.00 44.47 194 THR A CA 1
ATOM 1481 C C . THR A 1 194 ? -36.154 17.720 -13.089 1.00 44.47 194 THR A C 1
ATOM 1483 O O . THR A 1 194 ? -36.132 17.097 -12.030 1.00 44.47 194 THR A O 1
ATOM 1486 N N . GLN A 1 195 ? -35.404 17.417 -14.147 1.00 51.59 195 GLN A N 1
ATOM 1487 C CA . GLN A 1 195 ? -34.266 16.514 -14.168 1.00 51.59 195 GLN A CA 1
ATOM 1488 C C . GLN A 1 195 ? -33.356 16.766 -12.967 1.00 51.59 195 GLN A C 1
ATOM 1490 O O . GLN A 1 195 ? -32.959 17.899 -12.695 1.00 51.59 195 GLN A O 1
ATOM 1495 N N . PHE A 1 196 ? -32.974 15.681 -12.301 1.00 41.06 196 PHE A N 1
ATOM 1496 C CA . PHE A 1 196 ? -31.890 15.695 -11.334 1.00 41.06 196 PHE A CA 1
ATOM 1497 C C . PHE A 1 196 ? -30.617 16.245 -11.999 1.00 41.06 196 PHE A C 1
ATOM 1499 O O . PHE A 1 196 ? -30.222 15.742 -13.059 1.00 41.06 196 PHE A O 1
ATOM 1506 N N . PRO A 1 197 ? -29.947 17.250 -11.412 1.00 46.69 197 PRO A N 1
ATOM 1507 C CA . PRO A 1 197 ? -28.655 17.683 -11.909 1.00 46.69 197 PRO A CA 1
ATOM 1508 C C . PRO A 1 197 ? -27.664 16.531 -11.728 1.00 46.69 197 PRO A C 1
ATOM 1510 O O . PRO A 1 197 ? -27.436 16.050 -10.617 1.00 46.69 197 PRO A O 1
ATOM 1513 N N . ARG A 1 198 ? -27.077 16.066 -12.837 1.00 47.56 198 ARG A N 1
ATOM 1514 C CA . ARG A 1 198 ? -25.928 15.160 -12.791 1.00 47.56 198 ARG A CA 1
ATOM 1515 C C . ARG A 1 198 ? -24.823 15.852 -12.000 1.00 47.56 198 ARG A C 1
ATOM 1517 O O . ARG A 1 198 ? -24.410 16.955 -12.355 1.00 47.56 198 ARG A O 1
ATOM 1524 N N . TYR A 1 199 ? -24.341 15.181 -10.962 1.00 44.19 199 TYR A N 1
ATOM 1525 C CA . TYR A 1 199 ? -23.107 15.531 -10.272 1.00 44.19 199 TYR A CA 1
ATOM 1526 C C . TYR A 1 199 ? -21.986 15.625 -11.322 1.00 44.19 199 TYR A C 1
ATOM 1528 O O . TYR A 1 199 ? -21.569 14.614 -11.885 1.00 44.19 199 TYR A O 1
ATOM 1536 N N . ARG A 1 200 ? -21.538 16.843 -11.647 1.00 45.44 200 ARG A N 1
ATOM 1537 C CA . ARG A 1 200 ? -20.267 17.047 -12.347 1.00 45.44 200 ARG A CA 1
ATOM 1538 C C . ARG A 1 200 ? -19.177 16.919 -11.297 1.00 45.44 200 ARG A C 1
ATOM 1540 O O . ARG A 1 200 ? -19.145 17.697 -10.347 1.00 45.44 200 ARG A O 1
ATOM 1547 N N . GLU A 1 201 ? -18.316 15.924 -11.466 1.00 55.16 201 GLU A N 1
ATOM 1548 C CA . GLU A 1 201 ? -17.099 15.797 -10.674 1.00 55.16 201 GLU A CA 1
ATOM 1549 C C . GLU A 1 201 ? -16.280 17.097 -10.771 1.00 55.16 201 GLU A C 1
ATOM 1551 O O . GLU A 1 201 ? -16.116 17.638 -11.871 1.00 55.16 201 GLU A O 1
ATOM 1556 N N . PRO A 1 202 ? -15.762 17.628 -9.651 1.00 51.50 202 PRO A N 1
ATOM 1557 C CA . PRO A 1 202 ? -14.822 18.732 -9.697 1.00 51.50 202 PRO A CA 1
ATOM 1558 C C . PRO A 1 202 ? -13.507 18.234 -10.305 1.00 51.50 202 PRO A C 1
ATOM 1560 O O . PRO A 1 202 ? -12.755 17.486 -9.681 1.00 51.50 202 PRO A O 1
ATOM 1563 N N . THR A 1 203 ? -13.202 18.672 -11.526 1.00 58.72 203 THR A N 1
ATOM 1564 C CA . THR A 1 203 ? -11.870 18.546 -12.124 1.00 58.72 203 THR A CA 1
ATOM 1565 C C . THR A 1 203 ? -10.900 19.477 -11.394 1.00 58.72 203 THR A C 1
ATOM 1567 O O . THR A 1 203 ? -10.604 20.578 -11.852 1.00 58.72 203 THR A O 1
ATOM 1570 N N . LEU A 1 204 ? -10.416 19.041 -10.232 1.00 48.38 204 LEU A N 1
ATOM 1571 C CA . LEU A 1 204 ? -9.280 19.633 -9.528 1.00 48.38 204 LEU A CA 1
ATOM 1572 C C . LEU A 1 204 ? -7.986 19.024 -10.081 1.00 48.38 204 LEU A C 1
ATOM 1574 O O . LEU A 1 204 ? -7.380 18.145 -9.476 1.00 48.38 204 LEU A O 1
ATOM 1578 N N . PHE A 1 205 ? -7.559 19.499 -11.250 1.00 45.56 205 PHE A N 1
ATOM 1579 C CA . PHE A 1 205 ? -6.160 19.399 -11.660 1.00 45.56 205 PHE A CA 1
ATOM 1580 C C . PHE A 1 205 ? -5.474 20.717 -11.310 1.00 45.56 205 PHE A C 1
ATOM 1582 O O . PHE A 1 205 ? -5.410 21.636 -12.119 1.00 45.56 205 PHE A O 1
ATOM 1589 N N . ALA A 1 206 ? -4.970 20.812 -10.081 1.00 55.53 206 ALA A N 1
ATOM 1590 C CA . ALA A 1 206 ? -3.877 21.729 -9.794 1.00 55.53 206 ALA A CA 1
ATOM 1591 C C . ALA A 1 206 ? -2.568 21.031 -10.212 1.00 55.53 206 ALA A C 1
ATOM 1593 O O . ALA A 1 206 ? -2.357 19.879 -9.816 1.00 55.53 206 ALA A O 1
ATOM 1594 N N . PRO A 1 207 ? -1.687 21.664 -11.007 1.00 55.91 207 PRO A N 1
ATOM 1595 C CA . PRO A 1 207 ? -0.362 21.119 -11.258 1.00 55.91 207 PRO A CA 1
ATOM 1596 C C . PRO A 1 207 ? 0.411 21.071 -9.935 1.00 55.91 207 PRO A C 1
ATOM 1598 O O . PRO A 1 207 ? 0.671 22.095 -9.304 1.00 55.91 207 PRO A O 1
ATOM 1601 N N . VAL A 1 208 ? 0.759 19.861 -9.495 1.00 60.38 208 VAL A N 1
ATOM 1602 C CA . VAL A 1 208 ? 1.682 19.653 -8.378 1.00 60.38 208 VAL A CA 1
ATOM 1603 C C . VAL A 1 208 ? 3.052 20.148 -8.826 1.00 60.38 208 VAL A C 1
ATOM 1605 O O . VAL A 1 208 ? 3.703 19.534 -9.668 1.00 60.38 208 VAL A O 1
ATOM 1608 N N . SER A 1 209 ? 3.473 21.273 -8.253 1.00 61.50 209 SER A N 1
ATOM 1609 C CA . SER A 1 209 ? 4.860 21.727 -8.250 1.00 61.50 209 SER A CA 1
ATOM 1610 C C . SER A 1 209 ? 5.737 20.616 -7.666 1.00 61.50 209 SER A C 1
ATOM 1612 O O . SER A 1 209 ? 5.678 20.309 -6.474 1.00 61.50 209 SER A O 1
ATOM 1614 N N . THR A 1 210 ? 6.521 19.956 -8.516 1.00 53.50 210 THR A N 1
ATOM 1615 C CA . THR A 1 210 ? 7.542 18.997 -8.096 1.00 53.50 210 THR A CA 1
ATOM 1616 C C . THR A 1 210 ? 8.746 19.768 -7.565 1.00 53.50 210 THR A C 1
ATOM 1618 O O . THR A 1 210 ? 9.699 20.035 -8.295 1.00 53.50 210 THR A O 1
ATOM 1621 N N . GLY A 1 211 ? 8.697 20.138 -6.286 1.00 52.75 211 GLY A N 1
ATOM 1622 C CA . GLY A 1 211 ? 9.867 20.582 -5.537 1.00 52.75 211 GLY A CA 1
ATOM 1623 C C . GLY A 1 211 ? 10.850 19.422 -5.385 1.00 52.75 211 GLY A C 1
ATOM 1624 O O . GLY A 1 211 ? 10.710 18.586 -4.496 1.00 52.75 211 GLY A O 1
ATOM 1625 N N . PHE A 1 212 ? 11.822 19.345 -6.288 1.00 58.62 212 PHE A N 1
ATOM 1626 C CA . PHE A 1 212 ? 12.964 18.446 -6.181 1.00 58.62 212 PHE A CA 1
ATOM 1627 C C . PHE A 1 212 ? 13.949 19.042 -5.167 1.00 58.62 212 PHE A C 1
ATOM 1629 O O . PHE A 1 212 ? 14.696 19.964 -5.487 1.00 58.62 212 PHE A O 1
ATOM 1636 N N . SER A 1 213 ? 13.936 18.551 -3.928 1.00 59.75 213 SER A N 1
ATOM 1637 C CA . SER A 1 213 ? 14.996 18.848 -2.960 1.00 59.75 213 SER A CA 1
ATOM 1638 C C . SER A 1 213 ? 16.155 17.864 -3.171 1.00 59.75 213 SER A C 1
ATOM 1640 O O . SER A 1 213 ? 15.934 16.653 -3.067 1.00 59.75 213 SER A O 1
ATOM 1642 N N . PRO A 1 214 ? 17.383 18.326 -3.473 1.00 61.22 214 PRO A N 1
ATOM 1643 C CA . PRO A 1 214 ? 18.531 17.439 -3.597 1.00 61.22 214 PRO A CA 1
ATOM 1644 C C . PRO A 1 214 ? 18.854 16.780 -2.249 1.00 61.22 214 PRO A C 1
ATOM 1646 O O . PRO A 1 214 ? 18.919 17.427 -1.205 1.00 61.22 214 PRO A O 1
ATOM 1649 N N . ARG A 1 215 ? 19.043 15.460 -2.295 1.00 57.28 215 ARG A N 1
ATOM 1650 C CA . ARG A 1 215 ? 19.452 14.608 -1.176 1.00 57.28 215 ARG A CA 1
ATOM 1651 C C . ARG A 1 215 ? 20.888 14.963 -0.778 1.00 57.28 215 ARG A C 1
ATOM 1653 O O . ARG A 1 215 ? 21.789 14.830 -1.601 1.00 57.28 215 ARG A O 1
ATOM 1660 N N . SER A 1 216 ? 21.101 15.398 0.462 1.00 67.38 216 SER A N 1
ATOM 1661 C CA . SER A 1 216 ? 22.440 15.592 1.019 1.00 67.38 216 SER A CA 1
ATOM 1662 C C . SER A 1 216 ? 23.178 14.253 1.132 1.00 67.38 216 SER A C 1
ATOM 1664 O O . SER A 1 216 ? 22.612 13.229 1.525 1.00 67.38 216 SER A O 1
ATOM 1666 N N . SER A 1 217 ? 24.443 14.263 0.720 1.00 67.88 217 SER A N 1
ATOM 1667 C CA . SER A 1 217 ? 25.348 13.113 0.708 1.00 67.88 217 SER A CA 1
ATOM 1668 C C . SER A 1 217 ? 25.672 12.623 2.128 1.00 67.88 217 SER A C 1
ATOM 1670 O O . SER A 1 217 ? 25.824 13.448 3.029 1.00 67.88 217 SER A O 1
ATOM 1672 N N . PRO A 1 218 ? 25.834 11.306 2.350 1.00 65.94 218 PRO A N 1
ATOM 1673 C CA . PRO A 1 218 ? 26.258 10.778 3.641 1.00 65.94 218 PRO A CA 1
ATOM 1674 C C . PRO A 1 218 ? 27.748 11.052 3.896 1.00 65.94 218 PRO A C 1
ATOM 1676 O O . PRO A 1 218 ? 28.616 10.665 3.110 1.00 65.94 218 PRO A O 1
ATOM 1679 N N . THR A 1 219 ? 28.036 11.704 5.020 1.00 64.00 219 THR A N 1
ATOM 1680 C CA . THR A 1 219 ? 29.378 11.896 5.581 1.00 64.00 219 THR A CA 1
ATOM 1681 C C . THR A 1 219 ? 29.971 10.538 5.975 1.00 64.00 219 THR A C 1
ATOM 1683 O O . THR A 1 219 ? 29.347 9.778 6.716 1.00 64.00 219 THR A O 1
ATOM 1686 N N . LYS A 1 220 ? 31.167 10.213 5.468 1.00 63.28 220 LYS A N 1
ATOM 1687 C CA . LYS A 1 220 ? 31.923 9.008 5.852 1.00 63.28 220 LYS A CA 1
ATOM 1688 C C . LYS A 1 220 ? 32.320 9.074 7.339 1.00 63.28 220 LYS A C 1
ATOM 1690 O O . LYS A 1 220 ? 32.803 10.124 7.759 1.00 63.28 220 LYS A O 1
ATOM 1695 N N . PRO A 1 221 ? 32.205 7.982 8.115 1.00 65.38 221 PRO A N 1
ATOM 1696 C CA . PRO A 1 221 ? 32.832 7.902 9.429 1.00 65.38 221 PRO A CA 1
ATOM 1697 C C . PRO A 1 221 ? 34.353 7.736 9.285 1.00 65.38 221 PRO A C 1
ATOM 1699 O O . PRO A 1 221 ? 34.828 6.911 8.502 1.00 65.38 221 PRO A O 1
ATOM 1702 N N . SER A 1 222 ? 35.110 8.542 10.031 1.00 65.38 222 SER A N 1
ATOM 1703 C CA . SER A 1 222 ? 36.557 8.406 10.198 1.00 65.38 222 SER A CA 1
ATOM 1704 C C . SER A 1 222 ? 36.859 7.187 11.067 1.00 65.38 222 SER A C 1
ATOM 1706 O O . SER A 1 222 ? 36.358 7.089 12.187 1.00 65.38 222 SER A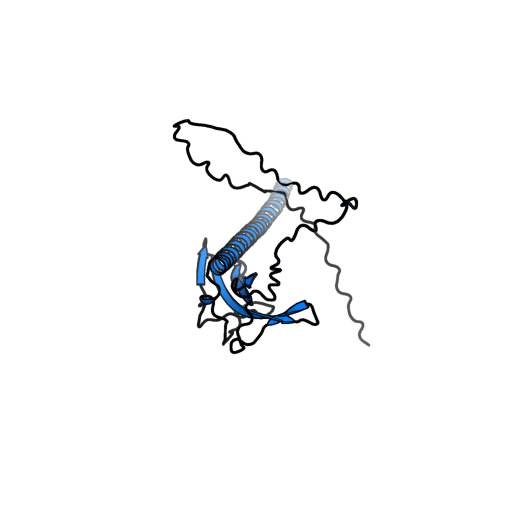 O 1
ATOM 1708 N N . ILE A 1 223 ? 37.674 6.278 10.545 1.00 65.50 223 ILE A N 1
ATOM 1709 C CA . ILE A 1 223 ? 38.229 5.144 11.283 1.00 65.50 223 ILE A CA 1
ATOM 1710 C C . ILE A 1 223 ? 39.487 5.647 12.002 1.00 65.50 223 ILE A C 1
ATOM 1712 O O . ILE A 1 223 ? 40.370 6.208 11.350 1.00 65.50 223 ILE A O 1
ATOM 1716 N N . PHE A 1 224 ? 39.518 5.477 13.323 1.00 67.94 224 PHE A N 1
ATOM 1717 C CA . PHE A 1 224 ? 40.749 5.290 14.091 1.00 67.94 224 PHE A CA 1
ATOM 1718 C C . PHE A 1 224 ? 41.038 3.792 14.158 1.00 67.94 224 PHE A C 1
ATOM 1720 O O . PHE A 1 224 ? 40.049 3.026 14.258 1.00 67.94 224 PHE A O 1
#

Radius of gyration: 30.29 Å; Cα contacts (8 Å, |Δi|>4): 235; chains: 1; bounding box: 88×61×88 Å

Secondary structure (DSSP, 8-state):
-HHHHHHHHHHHHHHHHHHHHHHHHHHHHHHHHHHHHHHHHHHHHHHHHHHS-GGGSPPPSS-EEPTT-SSPPEE-TTTS--EEEEETTEEEEEEEEEEEEEE-TTT--EEEE-TTSPP-SEEEEEEEEEEE-TTS-EEEEEEEEEEE-TT--SS----------------------------PPP---------PPP--------------PPPPPPPPPPP-

Mean predicted aligned error: 14.39 Å

Foldseek 3Di:
DVVVVVVVVVVVVVVVVVVVVVVVVVLVVQVVVVVVVQVVVQVVVVVVVQPDAPVLDAAAQDWDWDPQDPPTDTAHCPNWNWDWDDDPNKIKIKGKHKFQWAQDPVPRDTDTDHRPDDHRQKMKIKIKIWIAGPVRHIDIDIDIDMDGNPPDPVDDDDDDDDPDDPPDDDDPDDDPPPPDDPDDDDDDPDDDDDDDDPDDPPPPPDPPDPPDDDDDDDDDDDDD

Nearest PDB structures (foldseek):
  1gr0-assembly1_A  TM=6.234E-01  e=3.230E+00  Mycobacterium tuberculosis
  3is0-assembly1_X  TM=5.127E-01  e=2.887E+00  Staphylococcus saprophyticus subsp. saprophyticus ATCC 15305 = NCTC 7292
  3gyx-assembly6_L  TM=2.399E-01  e=2.307E+00  Megalodesulfovibrio gigas
  3irz-assembly1_A  TM=3.571E-01  e=1.648E+00  Staphylococcus saprophyticus subsp. saprophyticus ATCC 15305 = NCTC 7292
  2ha1-assembly1_A  TM=2.812E-01  e=2.730E+00  Homo sapiens

Solvent-accessible surface area (backbone atoms only — not comparable to full-atom values): 14478 Å² total; per-residue (Å²): 116,69,67,62,54,53,52,52,53,53,52,52,55,51,53,54,51,51,55,54,51,50,55,53,50,52,51,52,53,52,53,54,51,50,53,52,51,43,49,49,54,32,48,51,56,50,50,54,58,67,71,46,61,61,87,78,61,71,54,44,77,67,72,42,76,45,81,85,45,84,77,80,43,59,21,17,64,88,87,37,56,72,45,80,45,81,54,95,96,37,60,36,39,38,33,35,26,30,41,33,31,41,73,38,89,89,74,73,44,76,39,82,45,65,57,85,51,79,88,67,50,30,35,34,43,36,27,38,23,38,35,61,46,99,86,69,50,68,43,74,49,77,47,76,49,78,48,65,35,85,86,58,66,92,76,78,84,80,88,81,78,82,87,73,80,76,94,61,82,90,69,90,71,82,84,78,80,78,90,76,76,78,85,80,80,80,85,79,93,68,95,69,96,70,81,79,79,76,86,74,77,83,86,79,80,72,86,78,80,80,79,82,74,83,80,80,78,84,80,80,83,84,84,129